Protein 7TXE (pdb70)

Sequence (262 aa):
FVLPPGDKVKGEKLFKKHCKQCHSIAPDNSQTNSGFTSWGPTLFNVYNRTAGMSKGNSPFQTSPDLYTSGIIIWNDVNLLKYMKNPQQFVESHIGMNNFKGLSNLQERVDIVHYLKTLTYDDPYGKQIVEKYTFVLPPGDKVKGEKLFKKHCKQCHSIAPDNSQTNSGFTSWGPTLFNVYNRTAGMSKGNSPFQTSPDLYTSGIIWNDVNLLKYMKNPQQFVESHIGMNNFKGLSNLQERVDIVHYLKTLTYDDPYGKQIVEKYT

Foldseek 3Di:
DDDDDDDVVVVV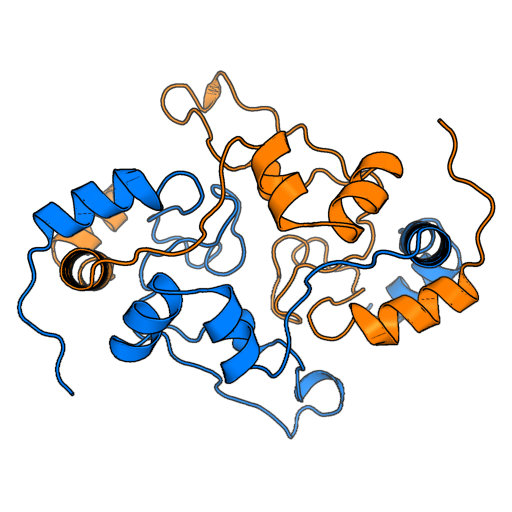VVCVVPPVQAEAQDPPVCQQCCHDPGRHGHCHVLEQDADPCQCPVNPVVVPPVPDDSHDTNHPVLVVVCVVPVQVSSCVRRPHDDPDDPDDVVVVVVVVVVVQCDCPHPVVVVVVVVVD/DDDDDDDVVVVVVVCVVPPVQAEAQDPPVCQCPVNPVGNHGHCHVLEQDQDPLLPPPAPVVCNVNDHDRDDTNHPVLVVVCVVPVQVSSCVPRPHDDPDDDDDVVVVVVVVVVVCCDCPRPVVVVVVVPPD

Secondary structure (DSSP, 8-state):
--PPP--HHHHHHHHHHHTTTT------STTSSS-SSSSSPP-TT-TTPBPGGGGTT-GGGT-TTS-----B--HHHHHHHHH-HHHHHHHHHS--------HHHHHHHHHHHTT-SSSSHHHHHHHHHH-/--PPP--HHHHHHHHHHHTTTT------SSGGG-TTTSSSPP-TT-TTPBPGGGGSS--TTSTTTS-----B--HHHHHHHHH-HHHHHHHHHS--------HHHHHHHHHHHHT-SSSSHHHHHHHHHH-

Structure (mmCIF, N/CA/C/O backbone):
data_7TXE
#
_entry.id   7TXE
#
_cell.length_a   54.440
_cell.length_b   71.994
_cell.length_c   78.409
_cell.angle_alpha   90.000
_cell.angle_beta   90.000
_cell.angle_gamma   90.000
#
_symmetry.space_group_name_H-M   'P 21 21 21'
#
loop_
_entity.id
_entity.type
_entity.pdbx_description
1 polymer 'Cytochrome c2'
2 non-polymer 'HEME C'
3 water water
#
loop_
_atom_site.group_PDB
_atom_site.id
_atom_site.type_symbol
_atom_site.label_atom_id
_atom_site.label_alt_id
_atom_site.label_comp_id
_atom_site.label_asym_id
_atom_site.label_entity_id
_atom_site.label_seq_id
_atom_site.pdbx_PDB_ins_code
_atom_site.Cartn_x
_atom_site.Cartn_y
_atom_site.Cartn_z
_atom_site.occupancy
_atom_site.B_iso_or_equiv
_atom_site.auth_seq_id
_atom_site.auth_comp_id
_atom_site.auth_asym_id
_atom_site.auth_atom_id
_atom_site.pdbx_PDB_model_num
ATOM 1 N N . PHE A 1 20 ? -17.782 -32.173 23.328 1.00 79.24 20 PHE A N 1
ATOM 2 C CA . PHE A 1 20 ? -18.911 -31.265 23.506 1.00 69.86 20 PHE A CA 1
ATOM 3 C C . PHE A 1 20 ? -19.770 -31.185 22.246 1.00 58.70 20 PHE A C 1
ATOM 4 O O . PHE A 1 20 ? -19.256 -31.151 21.129 1.00 64.29 20 PHE A O 1
ATOM 21 N N . VAL A 1 21 ? -21.081 -31.152 22.440 1.00 54.36 21 VAL A N 1
ATOM 22 C CA . VAL A 1 21 ? -22.043 -30.994 21.357 1.00 56.89 21 VAL A CA 1
ATOM 23 C C . VAL A 1 21 ? -22.895 -29.769 21.660 1.00 45.24 21 VAL A C 1
ATOM 24 O O . VAL A 1 21 ? -23.162 -29.454 22.825 1.00 43.28 21 VAL A O 1
ATOM 37 N N . LEU A 1 22 ? -23.309 -29.069 20.610 1.00 40.40 22 LEU A N 1
ATOM 38 C CA . LEU A 1 22 ? -24.172 -27.904 20.791 1.00 41.73 22 LEU A CA 1
ATOM 39 C C . LEU A 1 22 ? -25.469 -28.351 21.456 1.00 39.50 22 LEU A C 1
ATOM 40 O O . LEU A 1 22 ? -26.179 -29.199 20.893 1.00 38.17 22 LEU A O 1
ATOM 56 N N . PRO A 1 23 ? -25.810 -27.839 22.635 1.00 38.48 23 PRO A N 1
ATOM 57 C CA . PRO A 1 23 ? -26.998 -28.340 23.342 1.00 39.86 23 PRO A CA 1
ATOM 58 C C . PRO A 1 23 ? -28.277 -27.883 22.667 1.00 35.64 23 PRO A C 1
ATOM 59 O O . PRO A 1 23 ? -28.257 -27.040 21.754 1.00 30.88 23 PRO A O 1
ATOM 70 N N . PRO A 1 24 ? -29.422 -28.412 23.087 1.00 38.65 24 PRO A N 1
ATOM 71 C CA . PRO A 1 24 ? -30.693 -28.005 22.470 1.00 37.90 24 PRO A CA 1
ATOM 72 C C . PRO A 1 24 ? -30.946 -26.517 22.658 1.00 31.93 24 PRO A C 1
ATOM 73 O O . PRO A 1 24 ? -30.706 -25.954 23.730 1.00 31.86 24 PRO A O 1
ATOM 84 N N . GLY A 1 25 ? -31.428 -25.884 21.594 1.00 31.25 25 GLY A N 1
ATOM 85 C CA . GLY A 1 25 ? -31.718 -24.467 21.620 1.00 38.44 25 GLY A CA 1
ATOM 86 C C . GLY A 1 25 ? -32.859 -24.139 20.688 1.00 30.91 25 GLY A C 1
ATOM 87 O O . GLY A 1 25 ? -33.364 -24.997 19.968 1.00 31.31 25 GLY A O 1
ATOM 91 N N . ASP A 1 26 ? -33.246 -22.872 20.690 1.00 30.66 26 ASP A N 1
ATOM 92 C CA . ASP A 1 26 ? -34.443 -22.392 20.005 1.00 30.95 26 ASP A CA 1
ATOM 93 C C . ASP A 1 26 ? -34.044 -21.248 19.082 1.00 30.32 26 ASP A C 1
ATOM 94 O O . ASP A 1 26 ? -33.762 -20.140 19.546 1.00 30.00 26 ASP A O 1
ATOM 103 N N . LYS A 1 27 ? -34.044 -21.515 17.775 1.00 30.82 27 LYS A N 1
ATOM 104 C CA . LYS A 1 27 ? -33.580 -20.533 16.804 1.00 31.36 27 LYS A CA 1
ATOM 105 C C . LYS A 1 27 ? -34.494 -19.312 16.701 1.00 36.27 27 LYS A C 1
ATOM 106 O O . LYS A 1 27 ? -34.029 -18.245 16.283 1.00 30.29 27 LYS A O 1
ATOM 125 N N . VAL A 1 28 ? -35.771 -19.438 17.068 1.00 33.38 28 VAL A N 1
ATOM 126 C CA . VAL A 1 28 ? -36.650 -18.276 17.100 1.00 32.96 28 VAL A CA 1
ATOM 127 C C . VAL A 1 28 ? -36.263 -17.357 18.249 1.00 30.81 28 VAL A C 1
ATOM 128 O O . VAL A 1 28 ? -36.144 -16.143 18.075 1.00 30.65 28 VAL A O 1
ATOM 141 N N . LYS A 1 29 ? -36.096 -17.926 19.448 1.00 32.31 29 LYS A N 1
ATOM 142 C CA . LYS A 1 29 ? -35.504 -17.188 20.555 1.00 30.69 29 LYS A CA 1
ATOM 143 C C . LYS A 1 29 ? -34.167 -16.595 20.139 1.00 37.49 29 LYS A C 1
ATOM 144 O O . LYS A 1 29 ? -33.815 -15.480 20.545 1.00 34.96 29 LYS A O 1
ATOM 163 N N . GLY A 1 30 ? -33.412 -17.330 19.320 1.00 36.94 30 GLY A N 1
ATOM 164 C CA . GLY A 1 30 ? -32.118 -16.839 18.884 1.00 33.97 30 GLY A CA 1
ATOM 165 C C . GLY A 1 30 ? -32.225 -15.612 18.007 1.00 28.47 30 GLY A C 1
ATOM 166 O O . GLY A 1 30 ? -31.464 -14.665 18.172 1.00 28.06 30 GLY A O 1
ATOM 170 N N . GLU A 1 31 ? -33.162 -15.618 17.060 1.00 35.21 31 GLU A N 1
ATOM 171 C CA . GLU A 1 31 ? -33.396 -14.432 16.247 1.00 38.03 31 GLU A CA 1
ATOM 172 C C . GLU A 1 31 ? -33.789 -13.248 17.121 1.00 36.96 31 GLU A C 1
ATOM 173 O O . GLU A 1 31 ? -33.298 -12.124 16.931 1.00 29.45 31 GLU A O 1
ATOM 185 N N . LYS A 1 32 ? -34.680 -13.481 18.086 1.00 34.77 32 LYS A N 1
ATOM 186 C CA . LYS A 1 32 ? -35.095 -12.387 18.966 1.00 40.95 32 LYS A CA 1
ATOM 187 C C . LYS A 1 32 ? -33.901 -11.827 19.737 1.00 34.00 32 LYS A C 1
ATOM 188 O O . LYS A 1 32 ? -33.669 -10.607 19.763 1.00 31.81 32 LYS A O 1
ATOM 207 N N . LEU A 1 33 ? -33.122 -12.713 20.364 1.00 31.61 33 LEU A N 1
ATOM 208 C CA . LEU A 1 33 ? -31.953 -12.274 21.114 1.00 36.40 33 LEU A CA 1
ATOM 209 C C . LEU A 1 33 ? -30.939 -11.577 20.221 1.00 31.79 33 LEU A C 1
ATOM 210 O O . LEU A 1 33 ? -30.288 -10.627 20.663 1.00 31.00 33 LEU A O 1
ATOM 226 N N . PHE A 1 34 ? -30.809 -12.013 18.972 1.00 27.84 34 PHE A N 1
ATOM 227 C CA . PHE A 1 34 ? -29.878 -11.377 18.055 1.00 27.34 34 PHE A CA 1
ATOM 228 C C . PHE A 1 34 ? -30.324 -9.956 17.739 1.00 38.88 34 PHE A C 1
ATOM 229 O O . PHE A 1 34 ? -29.510 -9.027 17.749 1.00 36.24 34 PHE A O 1
ATOM 246 N N . LYS A 1 35 ? -31.617 -9.774 17.436 1.00 30.88 35 LYS A N 1
ATOM 247 C CA . LYS A 1 35 ? -32.132 -8.436 17.185 1.00 38.20 35 LYS A CA 1
ATOM 248 C C . LYS A 1 35 ? -31.980 -7.547 18.412 1.00 34.74 35 LYS A C 1
ATOM 249 O O . LYS A 1 35 ? -31.766 -6.340 18.280 1.00 38.60 35 LYS A O 1
ATOM 268 N N . LYS A 1 36 ? -32.055 -8.126 19.608 1.00 35.80 36 LYS A N 1
ATOM 269 C CA . LYS A 1 36 ? -31.934 -7.316 20.813 1.00 34.97 36 LYS A CA 1
ATOM 270 C C . LYS A 1 36 ? -30.485 -6.934 21.121 1.00 37.34 36 LYS A C 1
ATOM 271 O O . LYS A 1 36 ? -30.214 -5.788 21.501 1.00 32.77 36 LYS A O 1
ATOM 290 N N . HIS A 1 37 ? -29.541 -7.863 20.946 1.00 37.22 37 HIS A N 1
ATOM 291 C CA . HIS A 1 37 ? -28.193 -7.702 21.473 1.00 31.01 37 HIS A CA 1
ATOM 292 C C . HIS A 1 37 ? -27.109 -7.493 20.425 1.00 29.76 37 HIS A C 1
ATOM 293 O O . HIS A 1 37 ? -26.022 -7.041 20.784 1.00 29.61 37 HIS A O 1
ATOM 308 N N . CYS A 1 38 ? -27.356 -7.823 19.160 1.00 29.62 38 CYS A N 1
ATOM 309 C CA . CYS A 1 38 ? -26.270 -7.867 18.196 1.00 26.16 38 CYS A CA 1
ATOM 310 C C . CYS A 1 38 ? -26.550 -7.054 16.948 1.00 30.38 38 CYS A C 1
ATOM 311 O O . CYS A 1 38 ? -25.614 -6.562 16.304 1.00 29.49 38 CYS A O 1
ATOM 319 N N . LYS A 1 39 ? -27.826 -6.915 16.586 1.00 27.29 39 LYS A N 1
ATOM 320 C CA . LYS A 1 39 ? -28.165 -6.298 15.310 1.00 34.07 39 LYS A CA 1
ATOM 321 C C . LYS A 1 39 ? -27.747 -4.835 15.237 1.00 31.13 39 LYS A C 1
ATOM 322 O O . LYS A 1 39 ? -27.593 -4.306 14.132 1.00 29.73 39 LYS A O 1
ATOM 341 N N . GLN A 1 40 ? -27.566 -4.170 16.379 1.00 27.46 40 GLN A N 1
ATOM 342 C CA . GLN A 1 40 ? -27.180 -2.763 16.349 1.00 32.94 40 GLN A CA 1
ATOM 343 C C . GLN A 1 40 ? -25.848 -2.553 15.636 1.00 27.83 40 GLN A C 1
ATOM 344 O O . GLN A 1 40 ? -25.632 -1.500 15.037 1.00 38.12 40 GLN A O 1
ATOM 358 N N . CYS A 1 41 ? -24.947 -3.539 15.686 1.00 31.13 41 CYS A N 1
ATOM 359 C CA . CYS A 1 41 ? -23.626 -3.401 15.096 1.00 28.12 41 CYS A CA 1
ATOM 360 C C . CYS A 1 41 ? -23.324 -4.410 13.994 1.00 32.71 41 CYS A C 1
ATOM 361 O O . CYS A 1 41 ? -22.261 -4.308 13.357 1.00 31.62 41 CYS A O 1
ATOM 369 N N . HIS A 1 42 ? -24.201 -5.381 13.758 1.00 29.24 42 HIS A N 1
ATOM 370 C CA . HIS A 1 42 ? -23.911 -6.468 12.831 1.00 32.92 42 HIS A CA 1
ATOM 371 C C . HIS A 1 42 ? -25.032 -6.597 11.813 1.00 33.15 42 HIS A C 1
ATOM 372 O O . HIS A 1 42 ? -26.207 -6.602 12.178 1.00 30.73 42 HIS A O 1
ATOM 386 N N . SER A 1 43 ? -24.664 -6.715 10.546 1.00 33.68 43 SER A N 1
ATOM 387 C CA . SER A 1 43 ? -25.600 -7.064 9.493 1.00 33.82 43 SER A CA 1
ATOM 388 C C . SER A 1 43 ? -25.721 -8.582 9.382 1.00 36.43 43 SER A C 1
ATOM 389 O O . SER A 1 43 ? -24.890 -9.334 9.897 1.00 37.89 43 SER A O 1
ATOM 397 N N . ILE A 1 44 ? -26.780 -9.025 8.708 1.00 36.86 44 ILE A N 1
ATOM 398 C CA . ILE A 1 44 ? -26.956 -10.423 8.340 1.00 41.26 44 ILE A CA 1
ATOM 399 C C . ILE A 1 44 ? -26.957 -10.612 6.830 1.00 43.41 44 ILE A C 1
ATOM 400 O O . ILE A 1 44 ? -27.334 -11.678 6.341 1.00 42.06 44 ILE A O 1
ATOM 416 N N . ALA A 1 45 ? -26.557 -9.595 6.081 1.00 45.62 45 ALA A N 1
ATOM 417 C CA . ALA A 1 45 ? -26.617 -9.667 4.628 1.00 56.53 45 ALA A CA 1
ATOM 418 C C . ALA A 1 45 ? -25.542 -10.611 4.109 1.00 51.30 45 ALA A C 1
ATOM 419 O O . ALA A 1 45 ? -24.440 -10.655 4.662 1.00 51.90 45 ALA A O 1
ATOM 426 N N . PRO A 1 46 ? -25.822 -11.372 3.033 1.00 55.81 46 PRO A N 1
ATOM 427 C CA . PRO A 1 46 ? -24.856 -12.339 2.498 1.00 61.36 46 PRO A CA 1
ATOM 428 C C . PRO A 1 46 ? -23.852 -11.703 1.537 1.00 71.88 46 PRO A C 1
ATOM 429 O O . PRO A 1 46 ? -23.603 -12.214 0.443 1.00 79.37 46 PRO A O 1
ATOM 440 N N . ASP A 1 47 ? -23.271 -10.577 1.951 1.00 70.57 47 ASP A N 1
ATOM 441 C CA . ASP A 1 47 ? -22.374 -9.840 1.067 1.00 90.79 47 ASP A CA 1
ATOM 442 C C . ASP A 1 47 ? -21.070 -10.595 0.842 1.00 91.62 47 ASP A C 1
ATOM 443 O O . ASP A 1 47 ? -20.618 -10.747 -0.300 1.00 96.47 47 ASP A O 1
ATOM 448 N N . ASN A 1 48 ? -20.446 -11.068 1.924 1.00 86.30 48 ASN A N 1
ATOM 449 C CA . ASN A 1 48 ? -19.106 -11.644 1.869 1.00 98.24 48 ASN A CA 1
ATOM 450 C C . ASN A 1 48 ? -18.075 -10.536 1.679 1.00 100.27 48 ASN A C 1
ATOM 451 O O . ASN A 1 48 ? -16.942 -10.641 2.165 1.00 89.31 48 ASN A O 1
ATOM 456 N N . SER A 1 49 ? -18.464 -9.472 0.966 1.00 102.02 49 SER A N 1
ATOM 457 C CA . SER A 1 49 ? -17.671 -8.251 0.913 1.00 101.22 49 SER A CA 1
ATOM 458 C C . SER A 1 49 ? -17.757 -7.454 2.209 1.00 97.86 49 SER A C 1
ATOM 459 O O . SER A 1 49 ? -17.067 -6.438 2.341 1.00 92.77 49 SER A O 1
ATOM 462 N N . GLN A 1 50 ? -18.590 -7.886 3.156 1.00 96.23 50 GLN A N 1
ATOM 463 C CA . GLN A 1 50 ? -18.705 -7.265 4.467 1.00 88.46 50 GLN A CA 1
ATOM 464 C C . GLN A 1 50 ? -18.181 -8.160 5.582 1.00 85.07 50 GLN A C 1
ATOM 465 O O . GLN A 1 50 ? -18.316 -7.807 6.757 1.00 70.04 50 GLN A O 1
ATOM 471 N N . THR A 1 51 ? -17.596 -9.314 5.240 1.00 112.49 51 THR A N 1
ATOM 472 C CA . THR A 1 51 ? -17.114 -10.247 6.254 1.00 105.14 51 THR A CA 1
ATOM 473 C C . THR A 1 51 ? -16.033 -9.635 7.136 1.00 108.81 51 THR A C 1
ATOM 474 O O . THR A 1 51 ? -15.752 -10.166 8.215 1.00 106.07 51 THR A O 1
ATOM 478 N N . ASN A 1 52 ? -15.423 -8.535 6.703 1.00 106.72 52 ASN A N 1
ATOM 479 C CA . ASN A 1 52 ? -14.430 -7.811 7.495 1.00 108.96 52 ASN A CA 1
ATOM 480 C C . ASN A 1 52 ? -14.884 -6.354 7.578 1.00 112.75 52 ASN A C 1
ATOM 481 O O . ASN A 1 52 ? -14.726 -5.593 6.619 1.00 112.63 52 ASN A O 1
ATOM 486 N N . SER A 1 53 ? -15.461 -5.976 8.721 1.00 95.82 53 SER A N 1
ATOM 487 C CA . SER A 1 53 ? -15.975 -4.627 8.932 1.00 92.64 53 SER A CA 1
ATOM 488 C C . SER A 1 53 ? -17.234 -4.380 8.110 1.00 90.56 53 SER A C 1
ATOM 489 O O . SER A 1 53 ? -18.303 -4.113 8.669 1.00 85.03 53 SER A O 1
ATOM 492 N N . GLY A 1 54 ? -17.119 -4.462 6.786 1.00 93.30 54 GLY A N 1
ATOM 493 C CA . GLY A 1 54 ? -18.248 -4.215 5.915 1.00 97.22 54 GLY A CA 1
ATOM 494 C C . GLY A 1 54 ? -18.507 -2.736 5.711 1.00 99.69 54 GLY A C 1
ATOM 495 O O . GLY A 1 54 ? -17.805 -1.862 6.225 1.00 105.84 54 GLY A O 1
ATOM 496 N N . PHE A 1 55 ? -19.552 -2.453 4.931 1.00 95.93 55 PHE A N 1
ATOM 497 C CA . PHE A 1 55 ? -19.940 -1.083 4.633 1.00 96.88 55 PHE A CA 1
ATOM 498 C C . PHE A 1 55 ? -21.321 -0.702 5.145 1.00 95.39 55 PHE A C 1
ATOM 499 O O . PHE A 1 55 ? -21.601 0.497 5.267 1.00 100.05 55 PHE A O 1
ATOM 507 N N . THR A 1 56 ? -22.189 -1.670 5.443 1.00 81.75 56 THR A N 1
ATOM 508 C CA . THR A 1 56 ? -23.506 -1.359 5.984 1.00 71.20 56 THR A CA 1
ATOM 509 C C . THR A 1 56 ? -23.499 -1.290 7.508 1.00 55.32 56 THR A C 1
ATOM 510 O O . THR A 1 56 ? -24.113 -0.393 8.092 1.00 59.49 56 THR A O 1
ATOM 521 N N . SER A 1 57 ? -22.814 -2.218 8.164 1.00 51.72 57 SER A N 1
ATOM 522 C CA . SER A 1 57 ? -22.751 -2.276 9.614 1.00 46.33 57 SER A CA 1
ATOM 523 C C . SER A 1 57 ? -21.334 -1.975 10.091 1.00 33.98 57 SER A C 1
ATOM 524 O O . SER A 1 57 ? -20.358 -2.129 9.355 1.00 33.13 57 SER A O 1
ATOM 532 N N . TRP A 1 58 ? -21.236 -1.546 11.347 1.00 31.74 58 TRP A N 1
ATOM 533 C CA . TRP A 1 58 ? -19.945 -1.315 11.982 1.00 38.97 58 TRP A CA 1
ATOM 534 C C . TRP A 1 58 ? -19.151 -2.617 11.969 1.00 36.56 58 TRP A C 1
ATOM 535 O O . TRP A 1 58 ? -18.141 -2.733 11.268 1.00 33.83 58 TRP A O 1
ATOM 556 N N . GLY A 1 59 ? -19.600 -3.598 12.737 1.00 38.71 59 GLY A N 1
ATOM 557 C CA . GLY A 1 59 ? -18.998 -4.909 12.725 1.00 33.28 59 GLY A CA 1
ATOM 558 C C . GLY A 1 59 ? -19.312 -5.646 11.439 1.00 35.18 59 GLY A C 1
ATOM 559 O O . GLY A 1 59 ? -20.180 -5.244 10.656 1.00 33.33 59 GLY A O 1
ATOM 563 N N . PRO A 1 60 ? -18.603 -6.740 11.192 1.00 35.26 60 PRO A N 1
ATOM 564 C CA . PRO A 1 60 ? -18.836 -7.502 9.960 1.00 44.33 60 PRO A CA 1
ATOM 565 C C . PRO A 1 60 ? -20.188 -8.201 9.980 1.00 36.07 60 PRO A C 1
ATOM 566 O O . PRO A 1 60 ? -20.791 -8.432 11.031 1.00 25.43 60 PRO A O 1
ATOM 577 N N . THR A 1 61 ? -20.658 -8.538 8.783 1.00 31.29 61 THR A N 1
ATOM 578 C CA . THR A 1 61 ? -21.873 -9.324 8.659 1.00 35.74 61 THR A CA 1
ATOM 579 C C . THR A 1 61 ? -21.679 -10.664 9.345 1.00 33.66 61 THR A C 1
ATOM 580 O O . THR A 1 61 ? -20.643 -11.313 9.176 1.00 30.81 61 THR A O 1
ATOM 591 N N . LEU A 1 62 ? -22.671 -11.073 10.127 1.00 30.43 62 LEU A N 1
ATOM 592 C CA . LEU A 1 62 ? -22.651 -12.370 10.785 1.00 32.88 62 LEU A CA 1
ATOM 593 C C . LEU A 1 62 ? -23.305 -13.459 9.939 1.00 32.76 62 LEU A C 1
ATOM 594 O O . LEU A 1 62 ? -23.514 -14.576 10.429 1.00 31.48 62 LEU A O 1
ATOM 610 N N . PHE A 1 63 ? -23.630 -13.162 8.684 1.00 37.61 63 PHE A N 1
ATOM 611 C CA . PHE A 1 63 ? -24.112 -14.191 7.774 1.00 41.52 63 PHE A CA 1
ATOM 612 C C . PHE A 1 63 ? -22.951 -15.096 7.382 1.00 41.43 63 PHE A C 1
ATOM 613 O O . PHE A 1 63 ? -21.881 -14.610 7.005 1.00 33.18 63 PHE A O 1
ATOM 630 N N . ASN A 1 64 ? -23.165 -16.409 7.468 1.00 38.53 64 ASN A N 1
ATOM 631 C CA . ASN A 1 64 ? -22.137 -17.396 7.157 1.00 35.40 64 ASN A CA 1
ATOM 632 C C . ASN A 1 64 ? -20.961 -17.303 8.124 1.00 39.16 64 ASN A C 1
ATOM 633 O O . ASN A 1 64 ? -19.833 -17.685 7.793 1.00 40.62 64 ASN A O 1
ATOM 644 N N . VAL A 1 65 ? -21.214 -16.792 9.329 1.00 34.99 65 VAL A N 1
ATOM 645 C CA . VAL A 1 65 ? -20.153 -16.703 10.326 1.00 36.85 65 VAL A CA 1
ATOM 646 C C . VAL A 1 65 ? -19.850 -18.074 10.921 1.00 35.04 65 VAL A C 1
ATOM 647 O O . VAL A 1 65 ? -18.717 -18.333 11.345 1.00 30.09 65 VAL A O 1
ATOM 660 N N . TYR A 1 66 ? -20.838 -18.961 10.953 1.00 32.58 66 TYR A N 1
ATOM 661 C CA . TYR A 1 66 ? -20.654 -20.280 11.542 1.00 33.99 66 TYR A CA 1
ATOM 662 C C . TYR A 1 66 ? -19.563 -21.042 10.803 1.00 34.54 66 TYR A C 1
ATOM 663 O O . TYR A 1 66 ? -19.615 -21.202 9.582 1.00 38.84 66 TYR A O 1
ATOM 681 N N . ASN A 1 67 ? -18.561 -21.496 11.550 1.00 33.44 67 ASN A N 1
ATOM 682 C CA . ASN A 1 67 ? -17.379 -22.175 11.022 1.00 39.41 67 ASN A CA 1
ATOM 683 C C . ASN A 1 67 ? -16.547 -21.280 10.113 1.00 37.02 67 ASN A C 1
ATOM 684 O O . ASN A 1 67 ? -15.673 -21.772 9.391 1.00 34.30 67 ASN A O 1
ATOM 695 N N . ARG A 1 68 ? -16.793 -19.978 10.129 1.00 32.70 68 ARG A N 1
ATOM 696 C CA . ARG A 1 68 ? -15.972 -19.036 9.387 1.00 33.63 68 ARG A CA 1
ATOM 697 C C . ARG A 1 68 ? -14.659 -18.792 10.125 1.00 30.98 68 ARG A C 1
ATOM 698 O O . ARG A 1 68 ? -14.605 -18.789 11.360 1.00 27.57 68 ARG A O 1
ATOM 719 N N . THR A 1 69 ? -13.589 -18.591 9.354 1.00 29.56 69 THR A N 1
ATOM 720 C CA . THR A 1 69 ? -12.314 -18.202 9.944 1.00 27.43 69 THR A CA 1
ATOM 721 C C . THR A 1 69 ? -12.447 -16.808 10.542 1.00 28.99 69 THR A C 1
ATOM 722 O O . THR A 1 69 ? -12.938 -15.890 9.884 1.00 26.73 69 THR A O 1
ATOM 733 N N . ALA A 1 70 ? -12.042 -16.658 11.797 1.00 26.23 70 ALA A N 1
ATOM 734 C CA . ALA A 1 70 ? -12.289 -15.428 12.528 1.00 25.58 70 ALA A CA 1
ATOM 735 C C . ALA A 1 70 ? -11.311 -14.334 12.108 1.00 30.33 70 ALA A C 1
ATOM 736 O O . ALA A 1 70 ? -10.134 -14.590 11.805 1.00 29.76 70 ALA A O 1
ATOM 743 N N . GLY A 1 71 ? -11.809 -13.095 12.117 1.00 33.58 71 GLY A N 1
ATOM 744 C CA . GLY A 1 71 ? -10.975 -11.968 11.717 1.00 28.77 71 GLY A CA 1
ATOM 745 C C . GLY A 1 71 ? -9.762 -11.784 12.604 1.00 25.10 71 GLY A C 1
ATOM 746 O O . GLY A 1 71 ? -8.690 -11.417 12.127 1.00 27.39 71 GLY A O 1
ATOM 750 N N . MET A 1 72 ? -9.904 -12.061 13.901 1.00 24.82 72 MET A N 1
ATOM 751 C CA . MET A 1 72 ? -8.781 -11.875 14.810 1.00 28.75 72 MET A CA 1
ATOM 752 C C . MET A 1 72 ? -7.628 -12.840 14.538 1.00 32.38 72 MET A C 1
ATOM 753 O O . MET A 1 72 ? -6.556 -12.664 15.121 1.00 30.87 72 MET A O 1
ATOM 767 N N . SER A 1 73 ? -7.820 -13.851 13.685 1.00 30.33 73 SER A N 1
ATOM 768 C CA . SER A 1 73 ? -6.706 -14.713 13.311 1.00 26.80 73 SER A CA 1
ATOM 769 C C . SER A 1 73 ? -5.553 -13.903 12.733 1.00 34.83 73 SER A C 1
ATOM 770 O O . SER A 1 73 ? -4.397 -14.325 12.807 1.00 31.52 73 SER A O 1
ATOM 778 N N . LYS A 1 74 ? -5.847 -12.739 12.154 1.00 34.37 74 LYS A N 1
ATOM 779 C CA . LYS A 1 74 ? -4.817 -11.905 11.551 1.00 38.16 74 LYS A CA 1
ATOM 780 C C . LYS A 1 74 ? -4.048 -11.077 12.572 1.00 39.85 74 LYS A C 1
ATOM 781 O O . LYS A 1 74 ? -2.996 -10.527 12.231 1.00 44.04 74 LYS A O 1
ATOM 800 N N . GLY A 1 75 ? -4.535 -10.977 13.806 1.00 35.18 75 GLY A N 1
ATOM 801 C CA . GLY A 1 75 ? -3.781 -10.320 14.856 1.00 41.43 75 GLY A CA 1
ATOM 802 C C . GLY A 1 75 ? -2.469 -11.031 15.101 1.00 51.39 75 GLY A C 1
ATOM 803 O O . GLY A 1 75 ? -2.440 -12.263 15.181 1.00 50.84 75 GLY A O 1
ATOM 807 N N . ASN A 1 76 ? -1.373 -10.280 15.215 1.00 50.20 76 ASN A N 1
ATOM 808 C CA . ASN A 1 76 ? -0.036 -10.876 15.293 1.00 63.49 76 ASN A CA 1
ATOM 809 C C . ASN A 1 76 ? 0.213 -11.766 14.075 1.00 76.86 76 ASN A C 1
ATOM 810 O O . ASN A 1 76 ? 0.551 -12.947 14.191 1.00 76.40 76 ASN A O 1
ATOM 821 N N . SER A 1 77 ? 0.026 -11.188 12.897 1.00 103.01 77 SER A N 1
ATOM 822 C CA . SER A 1 77 ? 0.081 -11.945 11.656 1.00 109.97 77 SER A CA 1
ATOM 823 C C . SER A 1 77 ? 1.474 -12.517 11.429 1.00 116.26 77 SER A C 1
ATOM 824 O O . SER A 1 77 ? 2.445 -11.748 11.361 1.00 116.36 77 SER A O 1
ATOM 832 N N . PRO A 1 78 ? 1.624 -13.840 11.309 1.00 107.91 78 PRO A N 1
ATOM 833 C CA . PRO A 1 78 ? 2.927 -14.384 10.899 1.00 97.61 78 PRO A CA 1
ATOM 834 C C . PRO A 1 78 ? 3.272 -14.062 9.458 1.00 101.59 78 PRO A C 1
ATOM 835 O O . PRO A 1 78 ? 4.455 -14.096 9.099 1.00 104.49 78 PRO A O 1
ATOM 839 N N . PHE A 1 79 ? 2.276 -13.750 8.623 1.00 105.12 79 PHE A N 1
ATOM 840 C CA . PHE A 1 79 ? 2.540 -13.337 7.251 1.00 107.27 79 PHE A CA 1
ATOM 841 C C . PHE A 1 79 ? 3.317 -12.030 7.181 1.00 113.11 79 PHE A C 1
ATOM 842 O O . PHE A 1 79 ? 4.003 -11.783 6.183 1.00 116.20 79 PHE A O 1
ATOM 850 N N . GLN A 1 80 ? 3.223 -11.188 8.215 1.00 114.68 80 GLN A N 1
ATOM 851 C CA . GLN A 1 80 ? 3.907 -9.898 8.187 1.00 118.92 80 GLN A CA 1
ATOM 852 C C . GLN A 1 80 ? 5.418 -10.061 8.070 1.00 118.82 80 GLN A C 1
ATOM 853 O O . GLN A 1 80 ? 6.086 -9.223 7.452 1.00 113.96 80 GLN A O 1
ATOM 859 N N . THR A 1 81 ? 5.974 -11.122 8.652 1.00 120.82 81 THR A N 1
ATOM 860 C CA . THR A 1 81 ? 7.409 -11.366 8.608 1.00 117.76 81 THR A CA 1
ATOM 861 C C . THR A 1 81 ? 7.809 -12.418 7.580 1.00 117.99 81 THR A C 1
ATOM 862 O O . THR A 1 81 ? 9.001 -12.538 7.274 1.00 115.85 81 THR A O 1
ATOM 866 N N . SER A 1 82 ? 6.853 -13.177 7.039 1.00 114.30 82 SER A N 1
ATOM 867 C CA . SER A 1 82 ? 7.176 -14.203 6.056 1.00 108.81 82 SER A CA 1
ATOM 868 C C . SER A 1 82 ? 5.909 -14.808 5.465 1.00 105.23 82 SER A C 1
ATOM 869 O O . SER A 1 82 ? 4.924 -15.020 6.185 1.00 99.83 82 SER A O 1
ATOM 872 N N . PRO A 1 83 ? 5.892 -15.095 4.160 1.00 106.30 83 PRO A N 1
ATOM 873 C CA . PRO A 1 83 ? 4.744 -15.798 3.573 1.00 105.22 83 PRO A CA 1
ATOM 874 C C . PRO A 1 83 ? 4.760 -17.298 3.816 1.00 103.26 83 PRO A C 1
ATOM 875 O O . PRO A 1 83 ? 3.735 -17.955 3.588 1.00 97.88 83 PRO A O 1
ATOM 879 N N . ASP A 1 84 ? 5.886 -17.857 4.264 1.00 106.51 84 ASP A N 1
ATOM 880 C CA . ASP A 1 84 ? 5.968 -19.274 4.593 1.00 101.40 84 ASP A CA 1
ATOM 881 C C . ASP A 1 84 ? 5.302 -19.611 5.921 1.00 92.01 84 ASP A C 1
ATOM 882 O O . ASP A 1 84 ? 5.128 -20.796 6.226 1.00 93.63 84 ASP A O 1
ATOM 887 N N . LEU A 1 85 ? 4.931 -18.611 6.711 1.00 89.62 85 LEU A N 1
ATOM 888 C CA . LEU A 1 85 ? 4.261 -18.826 7.993 1.00 77.88 85 LEU A CA 1
ATOM 889 C C . LEU A 1 85 ? 2.757 -18.602 7.874 1.00 75.93 85 LEU A C 1
ATOM 890 O O . LEU A 1 85 ? 2.142 -17.928 8.699 1.00 77.98 85 LEU A O 1
ATOM 895 N N . TYR A 1 86 ? 2.145 -19.164 6.833 1.00 74.40 86 TYR A N 1
ATOM 896 C CA . TYR A 1 86 ? 0.698 -19.082 6.687 1.00 78.52 86 TYR A CA 1
ATOM 897 C C . TYR A 1 86 ? 0.014 -19.712 7.898 1.00 69.06 86 TYR A C 1
ATOM 898 O O . TYR A 1 86 ? 0.545 -20.623 8.542 1.00 63.58 86 TYR A O 1
ATOM 916 N N . THR A 1 87 ? -1.186 -19.227 8.199 1.00 70.12 87 THR A N 1
ATOM 917 C CA . THR A 1 87 ? -1.934 -19.672 9.369 1.00 64.05 87 THR A CA 1
ATOM 918 C C . THR A 1 87 ? -3.414 -19.690 9.026 1.00 60.81 87 THR A C 1
ATOM 919 O O . THR A 1 87 ? -3.990 -18.651 8.692 1.00 56.42 87 THR A O 1
ATOM 930 N N . SER A 1 88 ? -4.024 -20.875 9.110 1.00 57.00 88 SER A N 1
ATOM 931 C CA . SER A 1 88 ? -5.441 -21.004 8.784 1.00 57.11 88 SER A CA 1
ATOM 932 C C . SER A 1 88 ? -6.315 -20.257 9.781 1.00 48.85 88 SER A C 1
ATOM 933 O O . SER A 1 88 ? -7.402 -19.793 9.417 1.00 51.45 88 SER A O 1
ATOM 941 N N . GLY A 1 89 ? -5.877 -20.154 11.032 1.00 44.87 89 GLY A N 1
ATOM 942 C CA . GLY A 1 89 ? -6.503 -19.276 11.996 1.00 38.55 89 GLY A CA 1
ATOM 943 C C . GLY A 1 89 ? -7.486 -19.962 12.922 1.00 39.74 89 GLY A C 1
ATOM 944 O O . GLY A 1 89 ? -7.505 -21.182 13.083 1.00 40.70 89 GLY A O 1
ATOM 948 N N . ILE A 1 90 ? -8.310 -19.133 13.554 1.00 34.45 90 ILE A N 1
ATOM 949 C CA . ILE A 1 90 ? -9.330 -19.556 14.505 1.00 32.46 90 ILE A CA 1
ATOM 950 C C . ILE A 1 90 ? -10.650 -19.675 13.759 1.00 32.23 90 ILE A C 1
ATOM 951 O O . ILE A 1 90 ? -10.967 -18.840 12.901 1.00 28.99 90 ILE A O 1
ATOM 967 N N . ILE A 1 91 ? -11.434 -20.698 14.100 1.00 33.36 91 ILE A N 1
ATOM 968 C CA A ILE A 1 91 ? -12.704 -20.982 13.443 0.52 31.23 91 ILE A CA 1
ATOM 969 C CA B ILE A 1 91 ? -12.703 -20.983 13.443 0.48 31.28 91 ILE A CA 1
ATOM 970 C C . ILE A 1 91 ? -13.837 -20.612 14.392 1.00 33.16 91 ILE A C 1
ATOM 971 O O . ILE A 1 91 ? -13.744 -20.827 15.606 1.00 31.60 91 ILE A O 1
ATOM 1000 N N . TRP A 1 92 ? -14.913 -20.058 13.837 1.00 38.98 92 TRP A N 1
ATOM 1001 C CA . TRP A 1 92 ? -16.086 -19.687 14.631 1.00 31.26 92 TRP A CA 1
ATOM 1002 C C . TRP A 1 92 ? -17.037 -20.887 14.727 1.00 37.00 92 TRP A C 1
ATOM 1003 O O . TRP A 1 92 ? -18.153 -20.907 14.186 1.00 31.79 92 TRP A O 1
ATOM 1024 N N . ASN A 1 93 ? -16.577 -21.907 15.445 1.00 34.12 93 ASN A N 1
ATOM 1025 C CA . ASN A 1 93 ? -17.405 -23.075 15.702 1.00 36.22 93 ASN A CA 1
ATOM 1026 C C . ASN A 1 93 ? -18.301 -22.815 16.916 1.00 35.38 93 ASN A C 1
ATOM 1027 O O . ASN A 1 93 ? -18.315 -21.720 17.491 1.00 31.83 93 ASN A O 1
ATOM 1038 N N . ASP A 1 94 ? -19.057 -23.839 17.323 1.00 30.24 94 ASP A N 1
ATOM 1039 C CA . ASP A 1 94 ? -20.024 -23.655 18.402 1.00 36.92 94 ASP A CA 1
ATOM 1040 C C . ASP A 1 94 ? -19.337 -23.190 19.680 1.00 34.58 94 ASP A C 1
ATOM 1041 O O . ASP A 1 94 ? -19.761 -22.207 20.311 1.00 29.97 94 ASP A O 1
ATOM 1050 N N . VAL A 1 95 ? -18.277 -23.899 20.081 1.00 31.77 95 VAL A N 1
ATOM 1051 C CA . VAL A 1 95 ? -17.620 -23.610 21.352 1.00 33.32 95 VAL A CA 1
ATOM 1052 C C . VAL A 1 95 ? -17.095 -22.177 21.373 1.00 27.35 95 VAL A C 1
ATOM 1053 O O . VAL A 1 95 ? -17.261 -21.448 22.358 1.00 30.54 95 VAL A O 1
ATOM 1066 N N . ASN A 1 96 ? -16.425 -21.763 20.299 1.00 27.00 96 ASN A N 1
ATOM 1067 C CA . ASN A 1 96 ? -15.803 -20.447 20.291 1.00 27.61 96 ASN A CA 1
ATOM 1068 C C . ASN A 1 96 ? -16.856 -19.347 20.268 1.00 33.25 96 ASN A C 1
ATOM 1069 O O . ASN A 1 96 ? -16.691 -18.318 20.924 1.00 31.50 96 ASN A O 1
ATOM 1080 N N . LEU A 1 97 ? -17.961 -19.556 19.545 1.00 29.58 97 LEU A N 1
ATOM 1081 C CA . LEU A 1 97 ? -19.046 -18.581 19.571 1.00 32.75 97 LEU A CA 1
ATOM 1082 C C . LEU A 1 97 ? -19.611 -18.445 20.980 1.00 30.85 97 LEU A C 1
ATOM 1083 O O . LEU A 1 97 ? -19.813 -17.332 21.475 1.00 29.67 97 LEU A O 1
ATOM 1099 N N . LEU A 1 98 ? -19.859 -19.572 21.649 1.00 26.38 98 LEU A N 1
ATOM 1100 C CA . LEU A 1 98 ? -20.389 -19.512 23.008 1.00 30.09 98 LEU A CA 1
ATOM 1101 C C . LEU A 1 98 ? -19.433 -18.769 23.936 1.00 30.98 98 LEU A C 1
ATOM 1102 O O . LEU A 1 98 ? -19.854 -17.904 24.713 1.00 30.31 98 LEU A O 1
ATOM 1118 N N . LYS A 1 99 ? -18.138 -19.107 23.879 1.00 28.16 99 LYS A N 1
ATOM 1119 C CA . LYS A 1 99 ? -17.172 -18.502 24.792 1.00 31.67 99 LYS A CA 1
ATOM 1120 C C . LYS A 1 99 ? -16.985 -17.019 24.504 1.00 32.70 99 LYS A C 1
ATOM 1121 O O . LYS A 1 99 ? -16.902 -16.204 25.432 1.00 29.14 99 LYS A O 1
ATOM 1140 N N . TYR A 1 100 ? -16.908 -16.651 23.224 1.00 28.49 100 TYR A N 1
ATOM 1141 C CA . TYR A 1 100 ? -16.759 -15.250 22.860 1.00 27.34 100 TYR A CA 1
ATOM 1142 C C . TYR A 1 100 ? -17.977 -14.443 23.282 1.00 35.24 100 TYR A C 1
ATOM 1143 O O . TYR A 1 100 ? -17.837 -13.347 23.841 1.00 30.81 100 TYR A O 1
ATOM 1161 N N . MET A 1 101 ? -19.181 -14.975 23.047 1.00 27.89 101 MET A N 1
ATOM 1162 C CA . MET A 1 101 ? -20.383 -14.284 23.491 1.00 30.47 101 MET A CA 1
ATOM 1163 C C . MET A 1 101 ? -20.429 -14.168 25.007 1.00 32.52 101 MET A C 1
ATOM 1164 O O . MET A 1 101 ? -21.033 -13.231 25.539 1.00 35.43 101 MET A O 1
ATOM 1178 N N . LYS A 1 102 ? -19.817 -15.111 25.725 1.00 32.14 102 LYS A N 1
ATOM 1179 C CA . LYS A 1 102 ? -19.752 -14.977 27.180 1.00 35.52 102 LYS A CA 1
ATOM 1180 C C . LYS A 1 102 ? -18.908 -13.764 27.579 1.00 37.10 102 LYS A C 1
ATOM 1181 O O . LYS A 1 102 ? -19.345 -12.933 28.383 1.00 35.54 102 LYS A O 1
ATOM 1200 N N . ASN A 1 103 ? -17.696 -13.655 27.040 1.00 38.49 103 ASN A N 1
ATOM 1201 C CA . ASN A 1 103 ? -16.774 -12.576 27.407 1.00 35.28 103 ASN A CA 1
ATOM 1202 C C . ASN A 1 103 ? -15.834 -12.324 26.245 1.00 34.75 103 ASN A C 1
ATOM 1203 O O . ASN A 1 103 ? -14.782 -12.970 26.118 1.00 26.89 103 ASN A O 1
ATOM 1214 N N . PRO A 1 104 ? -16.170 -11.373 25.373 1.00 33.48 104 PRO A N 1
ATOM 1215 C CA . PRO A 1 104 ? -15.312 -11.134 24.199 1.00 33.96 104 PRO A CA 1
ATOM 1216 C C . PRO A 1 104 ? -13.883 -10.762 24.550 1.00 36.31 104 PRO A C 1
ATOM 1217 O O . PRO A 1 104 ? -12.951 -11.226 23.885 1.00 35.59 104 PRO A O 1
ATOM 1228 N N . GLN A 1 105 ? -13.679 -9.922 25.565 1.00 38.64 105 GLN A N 1
ATOM 1229 C CA . GLN A 1 105 ? -12.331 -9.442 25.871 1.00 37.84 105 GLN A CA 1
ATOM 1230 C C . GLN A 1 105 ? -11.453 -10.587 26.367 1.00 36.49 105 GLN A C 1
ATOM 1231 O O . GLN A 1 105 ? -10.304 -10.739 25.934 1.00 36.28 105 GLN A O 1
ATOM 1245 N N . GLN A 1 106 ? -11.976 -11.407 27.286 1.00 38.32 106 GLN A N 1
ATOM 1246 C CA . GLN A 1 106 ? -11.209 -12.558 27.751 1.00 39.15 106 GLN A CA 1
ATOM 1247 C C . GLN A 1 106 ? -10.928 -13.519 26.606 1.00 36.37 106 GLN A C 1
ATOM 1248 O O . GLN A 1 106 ? -9.847 -14.108 26.537 1.00 41.50 106 GLN A O 1
ATOM 1262 N N . PHE A 1 107 ? -11.888 -13.684 25.692 1.00 29.98 107 PHE A N 1
ATOM 1263 C CA . PHE A 1 107 ? -11.672 -14.552 24.540 1.00 34.66 107 PHE A CA 1
ATOM 1264 C C . PHE A 1 107 ? -10.516 -14.047 23.684 1.00 36.28 107 PHE A C 1
ATOM 1265 O O . PHE A 1 107 ? -9.638 -14.823 23.281 1.00 28.98 107 PHE A O 1
ATOM 1282 N N . VAL A 1 108 ? -10.519 -12.746 23.373 1.00 30.86 108 VAL A N 1
ATOM 1283 C CA . VAL A 1 108 ? -9.438 -12.166 22.584 1.00 33.61 108 VAL A CA 1
ATOM 1284 C C . VAL A 1 108 ? -8.102 -12.373 23.293 1.00 33.57 108 VAL A C 1
ATOM 1285 O O . VAL A 1 108 ? -7.120 -12.829 22.693 1.00 26.72 108 VAL A O 1
ATOM 1298 N N . GLU A 1 109 ? -8.054 -12.048 24.586 1.00 33.08 109 GLU A N 1
ATOM 1299 C CA . GLU A 1 109 ? -6.810 -12.150 25.338 1.00 35.39 109 GLU A CA 1
ATOM 1300 C C . GLU A 1 109 ? -6.308 -13.585 25.372 1.00 41.13 109 GLU A C 1
ATOM 1301 O O . GLU A 1 109 ? -5.106 -13.830 25.239 1.00 38.74 109 GLU A O 1
ATOM 1313 N N . SER A 1 110 ? -7.214 -14.550 25.534 1.00 31.91 110 SER A N 1
ATOM 1314 C CA . SER A 1 110 ? -6.818 -15.937 25.691 1.00 40.64 110 SER A CA 1
ATOM 1315 C C . SER A 1 110 ? -6.471 -16.605 24.372 1.00 38.50 110 SER A C 1
ATOM 1316 O O . SER A 1 110 ? -5.720 -17.584 24.373 1.00 36.76 110 SER A O 1
ATOM 1324 N N . HIS A 1 111 ? -6.996 -16.109 23.253 1.00 34.59 111 HIS A N 1
ATOM 1325 C CA . HIS A 1 111 ? -6.766 -16.770 21.973 1.00 36.50 111 HIS A CA 1
ATOM 1326 C C . HIS A 1 111 ? -5.673 -16.117 21.140 1.00 37.05 111 HIS A C 1
ATOM 1327 O O . HIS A 1 111 ? -4.989 -16.813 20.380 1.00 34.62 111 HIS A O 1
ATOM 1342 N N . ILE A 1 112 ? -5.470 -14.811 21.264 1.00 37.17 112 ILE A N 1
ATOM 1343 C CA . ILE A 1 112 ? -4.431 -14.139 20.496 1.00 34.85 112 ILE A CA 1
ATOM 1344 C C . ILE A 1 112 ? -3.279 -13.655 21.362 1.00 36.58 112 ILE A C 1
ATOM 1345 O O . ILE A 1 112 ? -2.207 -13.356 20.817 1.00 33.96 112 ILE A O 1
ATOM 1361 N N . GLY A 1 113 ? -3.456 -13.567 22.681 1.00 36.65 113 GLY A N 1
ATOM 1362 C CA . GLY A 1 113 ? -2.393 -13.232 23.601 1.00 37.70 113 GLY A CA 1
ATOM 1363 C C . GLY A 1 113 ? -2.587 -11.907 24.316 1.00 45.99 113 GLY A C 1
ATOM 1364 O O . GLY A 1 113 ? -2.083 -11.738 25.433 1.00 52.98 113 GLY A O 1
ATOM 1368 N N . MET A 1 114 ? -3.299 -10.967 23.701 1.00 47.73 114 MET A N 1
ATOM 1369 C CA . MET A 1 114 ? -3.522 -9.668 24.326 1.00 51.15 114 MET A CA 1
ATOM 1370 C C . MET A 1 114 ? -4.589 -8.916 23.549 1.00 51.35 114 MET A C 1
ATOM 1371 O O . MET A 1 114 ? -4.892 -9.240 22.399 1.00 55.17 114 MET A O 1
ATOM 1385 N N . ASN A 1 115 ? -5.169 -7.921 24.209 1.00 52.12 115 ASN A N 1
ATOM 1386 C CA A ASN A 1 115 ? -6.109 -6.994 23.595 0.58 49.98 115 ASN A CA 1
ATOM 1387 C CA B ASN A 1 115 ? -6.108 -6.994 23.594 0.42 51.29 115 ASN A CA 1
ATOM 1388 C C . ASN A 1 115 ? -5.672 -5.575 23.939 1.00 51.13 115 ASN A C 1
ATOM 1389 O O . ASN A 1 115 ? -4.665 -5.360 24.623 1.00 50.37 115 ASN A O 1
ATOM 1408 N N . PHE A 1 116 ? -6.437 -4.598 23.468 1.00 43.23 116 PHE A N 1
ATOM 1409 C CA . PHE A 1 116 ? -6.152 -3.195 23.737 1.00 49.73 116 PHE A CA 1
ATOM 1410 C C . PHE A 1 116 ? -7.163 -2.687 24.758 1.00 49.74 116 PHE A C 1
ATOM 1411 O O . PHE A 1 116 ? -8.352 -2.563 24.453 1.00 50.69 116 PHE A O 1
ATOM 1428 N N . LYS A 1 117 ? -6.688 -2.397 25.966 1.00 49.55 117 LYS A N 1
ATOM 1429 C CA . LYS A 1 117 ? -7.510 -1.812 27.013 1.00 47.89 117 LYS A CA 1
ATOM 1430 C C . LYS A 1 117 ? -7.250 -0.320 27.191 1.00 51.04 117 LYS A C 1
ATOM 1431 O O . LYS A 1 117 ? -7.819 0.290 28.102 1.00 57.21 117 LYS A O 1
ATOM 1450 N N . GLY A 1 118 ? -6.405 0.276 26.355 1.00 44.53 118 GLY A N 1
ATOM 1451 C CA . GLY A 1 118 ? -6.172 1.703 26.394 1.00 45.47 118 GLY A CA 1
ATOM 1452 C C . GLY A 1 118 ? -4.831 2.061 27.018 1.00 41.54 118 GLY A C 1
ATOM 1453 O O . GLY A 1 118 ? -4.233 1.298 27.779 1.00 41.69 118 GLY A O 1
ATOM 1457 N N . LEU A 1 119 ? -4.351 3.251 26.672 1.00 40.71 119 LEU A N 1
ATOM 1458 C CA . LEU A 1 119 ? -3.136 3.821 27.242 1.00 32.32 119 LEU A CA 1
ATOM 1459 C C . LEU A 1 119 ? -3.523 4.962 28.174 1.00 36.86 119 LEU A C 1
ATOM 1460 O O . LEU A 1 119 ? -4.212 5.903 27.758 1.00 39.86 119 LEU A O 1
ATOM 1476 N N . SER A 1 120 ? -3.084 4.880 29.431 1.00 31.36 120 SER A N 1
ATOM 1477 C CA . SER A 1 120 ? -3.454 5.909 30.400 1.00 42.58 120 SER A CA 1
ATOM 1478 C C . SER A 1 120 ? -2.603 7.165 30.245 1.00 42.52 120 SER A C 1
ATOM 1479 O O . SER A 1 120 ? -3.100 8.282 30.438 1.00 52.96 120 SER A O 1
ATOM 1487 N N . ASN A 1 121 ? -1.327 7.009 29.899 1.00 40.20 121 ASN A N 1
ATOM 1488 C CA . ASN A 1 121 ? -0.423 8.152 29.808 1.00 32.84 121 ASN A CA 1
ATOM 1489 C C . ASN A 1 121 ? -0.819 9.050 28.639 1.00 35.99 121 ASN A C 1
ATOM 1490 O O . ASN A 1 121 ? -1.012 8.582 27.516 1.00 32.36 121 ASN A O 1
ATOM 1501 N N . LEU A 1 122 ? -0.926 10.350 28.901 1.00 40.00 122 LEU A N 1
ATOM 1502 C CA . LEU A 1 122 ? -1.425 11.271 27.885 1.00 37.57 122 LEU A CA 1
ATOM 1503 C C . LEU A 1 122 ? -0.355 11.631 26.855 1.00 32.97 122 LEU A C 1
ATOM 1504 O O . LEU A 1 122 ? -0.659 11.788 25.668 1.00 32.26 122 LEU A O 1
ATOM 1520 N N . GLN A 1 123 ? 0.901 11.770 27.277 1.00 33.36 123 GLN A N 1
ATOM 1521 C CA . GLN A 1 123 ? 1.936 12.145 26.319 1.00 33.32 123 GLN A CA 1
ATOM 1522 C C . GLN A 1 123 ? 2.172 11.036 25.307 1.00 34.48 123 GLN A C 1
ATOM 1523 O O . GLN A 1 123 ? 2.438 11.310 24.133 1.00 32.09 123 GLN A O 1
ATOM 1537 N N . GLU A 1 124 ? 2.069 9.774 25.742 1.00 31.90 124 GLU A N 1
ATOM 1538 C CA . GLU A 1 124 ? 2.201 8.661 24.807 1.00 33.16 124 GLU A CA 1
ATOM 1539 C C . GLU A 1 124 ? 1.118 8.716 23.738 1.00 33.20 124 GLU A C 1
ATOM 1540 O O . GLU A 1 124 ? 1.400 8.532 22.545 1.00 30.01 124 GLU A O 1
ATOM 1552 N N . ARG A 1 125 ? -0.126 8.991 24.145 1.00 30.33 125 ARG A N 1
ATOM 1553 C CA . ARG A 1 125 ? -1.209 9.057 23.174 1.00 29.80 125 ARG A CA 1
ATOM 1554 C C . ARG A 1 125 ? -1.034 10.244 22.251 1.00 30.15 125 ARG A C 1
ATOM 1555 O O . ARG A 1 125 ? -1.331 10.153 21.052 1.00 29.77 125 ARG A O 1
ATOM 1576 N N . VAL A 1 126 ? -0.541 11.366 22.791 1.00 30.98 126 VAL A N 1
ATOM 1577 C CA . VAL A 1 126 ? -0.291 12.533 21.958 1.00 31.45 126 VAL A CA 1
ATOM 1578 C C . VAL A 1 126 ? 0.794 12.221 20.941 1.00 31.27 126 VAL A C 1
ATOM 1579 O O . VAL A 1 126 ? 0.679 12.584 19.763 1.00 31.49 126 VAL A O 1
ATOM 1592 N N . ASP A 1 127 ? 1.863 11.536 21.375 1.00 31.26 127 ASP A N 1
ATOM 1593 C CA . ASP A 1 127 ? 2.931 11.171 20.449 1.00 31.20 127 ASP A CA 1
ATOM 1594 C C . ASP A 1 127 ? 2.408 10.244 19.365 1.00 30.46 127 ASP A C 1
ATOM 1595 O O . ASP A 1 127 ? 2.802 10.361 18.193 1.00 30.56 127 ASP A O 1
ATOM 1604 N N . ILE A 1 128 ? 1.521 9.311 19.743 1.00 29.83 128 ILE A N 1
ATOM 1605 C CA . ILE A 1 128 ? 0.922 8.417 18.758 1.00 29.18 128 ILE A CA 1
ATOM 1606 C C . ILE A 1 128 ? 0.111 9.217 17.753 1.00 29.28 128 ILE A C 1
ATOM 1607 O O . ILE A 1 128 ? 0.140 8.936 16.552 1.00 29.73 128 ILE A O 1
ATOM 1623 N N . VAL A 1 129 ? -0.634 10.220 18.225 1.00 31.51 129 VAL A N 1
ATOM 1624 C CA . VAL A 1 129 ? -1.422 11.045 17.308 1.00 31.17 129 VAL A CA 1
ATOM 1625 C C . VAL A 1 129 ? -0.501 11.817 16.371 1.00 30.47 129 VAL A C 1
ATOM 1626 O O . VAL A 1 129 ? -0.789 11.979 15.176 1.00 30.61 129 VAL A O 1
ATOM 1639 N N . HIS A 1 130 ? 0.623 12.301 16.896 1.00 30.95 130 HIS A N 1
ATOM 1640 C CA . HIS A 1 130 ? 1.592 12.988 16.046 1.00 31.61 130 HIS A CA 1
ATOM 1641 C C . HIS A 1 130 ? 2.122 12.060 14.961 1.00 31.37 130 HIS A C 1
ATOM 1642 O O . HIS A 1 130 ? 2.274 12.461 13.804 1.00 35.41 130 HIS A O 1
ATOM 1657 N N . TYR A 1 131 ? 2.398 10.808 15.315 1.00 30.78 131 TYR A N 1
ATOM 1658 C CA . TYR A 1 131 ? 2.826 9.839 14.311 1.00 30.62 131 TYR A CA 1
ATOM 1659 C C . TYR A 1 131 ? 1.721 9.586 13.291 1.00 30.37 131 TYR A C 1
ATOM 1660 O O . TYR A 1 131 ? 1.963 9.588 12.078 1.00 33.98 131 TYR A O 1
ATOM 1678 N N . LEU A 1 132 ? 0.495 9.367 13.766 1.00 33.28 132 LEU A N 1
ATOM 1679 C CA . LEU A 1 132 ? -0.610 9.053 12.864 1.00 31.74 132 LEU A CA 1
ATOM 1680 C C . LEU A 1 132 ? -0.882 10.190 11.893 1.00 34.75 132 LEU A C 1
ATOM 1681 O O . LEU A 1 132 ? -1.295 9.944 10.751 1.00 32.14 132 LEU A O 1
ATOM 1697 N N . LYS A 1 133 ? -0.679 11.437 12.333 1.00 30.91 133 LYS A N 1
ATOM 1698 C CA . LYS A 1 133 ? -0.894 12.574 11.450 1.00 35.45 133 LYS A CA 1
ATOM 1699 C C . LYS A 1 133 ? 0.084 12.582 10.277 1.00 39.95 133 LYS A C 1
ATOM 1700 O O . LYS A 1 133 ? -0.140 13.305 9.303 1.00 33.69 133 LYS A O 1
ATOM 1719 N N . THR A 1 134 ? 1.163 11.800 10.346 1.00 32.20 134 THR A N 1
ATOM 1720 C CA . THR A 1 134 ? 2.103 11.712 9.239 1.00 40.33 134 THR A CA 1
ATOM 1721 C C . THR A 1 134 ? 1.724 10.636 8.233 1.00 40.04 134 THR A C 1
ATOM 1722 O O . THR A 1 134 ? 2.294 10.606 7.138 1.00 41.77 134 THR A O 1
ATOM 1733 N N . LEU A 1 135 ? 0.789 9.754 8.580 1.00 38.24 135 LEU A N 1
ATOM 1734 C CA . LEU A 1 135 ? 0.336 8.702 7.671 1.00 41.85 135 LEU A CA 1
ATOM 1735 C C . LEU A 1 135 ? -0.779 9.251 6.776 1.00 45.08 135 LEU A C 1
ATOM 1736 O O . LEU A 1 135 ? -1.964 8.960 6.937 1.00 46.45 135 LEU A O 1
ATOM 1752 N N . THR A 1 136 ? -0.369 10.076 5.819 1.00 46.56 136 THR A N 1
ATOM 1753 C CA . THR A 1 136 ? -1.293 10.672 4.869 1.00 49.49 136 THR A CA 1
ATOM 1754 C C . THR A 1 136 ? -0.651 10.687 3.489 1.00 55.55 136 THR A C 1
ATOM 1755 O O . THR A 1 136 ? 0.562 10.520 3.340 1.00 54.82 136 THR A O 1
ATOM 1766 N N . TYR A 1 137 ? -1.486 10.890 2.471 1.00 61.43 137 TYR A N 1
ATOM 1767 C CA . TYR A 1 137 ? -1.013 10.946 1.094 1.00 68.70 137 TYR A CA 1
ATOM 1768 C C . TYR A 1 137 ? -0.239 12.222 0.786 1.00 81.00 137 TYR A C 1
ATOM 1769 O O . TYR A 1 137 ? 0.280 12.350 -0.331 1.00 83.04 137 TYR A O 1
ATOM 1787 N N . ASP A 1 138 ? -0.142 13.155 1.735 1.00 79.83 138 ASP A N 1
ATOM 1788 C CA . ASP A 1 138 ? 0.568 14.411 1.531 1.00 81.08 138 ASP A CA 1
ATOM 1789 C C . ASP A 1 138 ? 1.858 14.523 2.328 1.00 71.32 138 ASP A C 1
ATOM 1790 O O . ASP A 1 138 ? 2.780 15.205 1.885 1.00 75.92 138 ASP A O 1
ATOM 1799 N N . ASP A 1 139 ? 1.946 13.877 3.484 1.00 66.16 139 ASP A N 1
ATOM 1800 C CA . ASP A 1 139 ? 3.139 13.991 4.312 1.00 67.49 139 ASP A CA 1
ATOM 1801 C C . ASP A 1 139 ? 4.312 13.273 3.649 1.00 69.71 139 ASP A C 1
ATOM 1802 O O . ASP A 1 139 ? 4.123 12.228 3.016 1.00 66.50 139 ASP A O 1
ATOM 1811 N N . PRO A 1 140 ? 5.533 13.811 3.766 1.00 67.90 140 PRO A N 1
ATOM 1812 C CA . PRO A 1 140 ? 6.688 13.112 3.172 1.00 67.10 140 PRO A CA 1
ATOM 1813 C C . PRO A 1 140 ? 6.832 11.673 3.644 1.00 63.01 140 PRO A C 1
ATOM 1814 O O . PRO A 1 140 ? 7.006 10.767 2.819 1.00 69.56 140 PRO A O 1
ATOM 1825 N N . TYR A 1 141 ? 6.768 11.437 4.957 1.00 64.70 141 TYR A N 1
ATOM 1826 C CA . TYR A 1 141 ? 6.822 10.066 5.461 1.00 63.03 141 TYR A CA 1
ATOM 1827 C C . TYR A 1 141 ? 5.664 9.239 4.915 1.00 66.13 141 TYR A C 1
ATOM 1828 O O . TYR A 1 141 ? 5.851 8.091 4.490 1.00 71.34 141 TYR A O 1
ATOM 1846 N N . GLY A 1 142 ? 4.457 9.810 4.913 1.00 64.13 142 GLY A N 1
ATOM 1847 C CA . GLY A 1 142 ? 3.319 9.102 4.351 1.00 60.71 142 GLY A CA 1
ATOM 1848 C C . GLY A 1 142 ? 3.492 8.800 2.876 1.00 67.51 142 GLY A C 1
ATOM 1849 O O . GLY A 1 142 ? 3.151 7.708 2.410 1.00 67.47 142 GLY A O 1
ATOM 1853 N N . LYS A 1 143 ? 4.024 9.763 2.120 1.00 70.79 143 LYS A N 1
ATOM 1854 C CA . LYS A 1 143 ? 4.310 9.515 0.712 1.00 70.17 143 LYS A CA 1
ATOM 1855 C C . LYS A 1 143 ? 5.336 8.404 0.544 1.00 70.80 143 LYS A C 1
ATOM 1856 O O . LYS A 1 143 ? 5.286 7.653 -0.437 1.00 77.47 143 LYS A O 1
ATOM 1875 N N . GLN A 1 144 ? 6.277 8.292 1.483 1.00 73.04 144 GLN A N 1
ATOM 1876 C CA . GLN A 1 144 ? 7.264 7.220 1.403 1.00 80.46 144 GLN A CA 1
ATOM 1877 C C . GLN A 1 144 ? 6.621 5.864 1.676 1.00 75.47 144 GLN A C 1
ATOM 1878 O O . GLN A 1 144 ? 6.926 4.876 0.998 1.00 81.03 144 GLN A O 1
ATOM 1892 N N . ILE A 1 145 ? 5.723 5.798 2.663 1.00 77.91 145 ILE A N 1
ATOM 1893 C CA . ILE A 1 145 ? 5.004 4.551 2.920 1.00 71.89 145 ILE A CA 1
ATOM 1894 C C . ILE A 1 145 ? 4.174 4.157 1.701 1.00 72.23 145 ILE A C 1
ATOM 1895 O O . ILE A 1 145 ? 3.976 2.966 1.430 1.00 73.92 145 ILE A O 1
ATOM 1911 N N . VAL A 1 146 ? 3.685 5.140 0.944 1.00 72.35 146 VAL A N 1
ATOM 1912 C CA . VAL A 1 146 ? 2.823 4.845 -0.198 1.00 71.28 146 VAL A CA 1
ATOM 1913 C C . VAL A 1 146 ? 3.613 4.136 -1.292 1.00 80.22 146 VAL A C 1
ATOM 1914 O O . VAL A 1 146 ? 3.248 3.041 -1.734 1.00 82.44 146 VAL A O 1
ATOM 1927 N N . GLU A 1 147 ? 4.709 4.753 -1.749 1.00 77.73 147 GLU A N 1
ATOM 1928 C CA . GLU A 1 147 ? 5.477 4.157 -2.838 1.00 80.52 147 GLU A CA 1
ATOM 1929 C C . GLU A 1 147 ? 6.007 2.776 -2.468 1.00 83.23 147 GLU A C 1
ATOM 1930 O O . GLU A 1 147 ? 6.180 1.922 -3.347 1.00 86.28 147 GLU A O 1
ATOM 1936 N N . LYS A 1 148 ? 6.265 2.533 -1.181 1.00 82.01 148 LYS A N 1
ATOM 1937 C CA . LYS A 1 148 ? 6.736 1.215 -0.765 1.00 81.72 148 LYS A CA 1
ATOM 1938 C C . LYS A 1 148 ? 5.707 0.133 -1.060 1.00 86.94 148 LYS A C 1
ATOM 1939 O O . LYS A 1 148 ? 6.075 -1.022 -1.300 1.00 87.24 148 LYS A O 1
ATOM 1945 N N . TYR A 1 149 ? 4.421 0.480 -1.045 1.00 88.01 149 TYR A N 1
ATOM 1946 C CA . TYR A 1 149 ? 3.350 -0.477 -1.289 1.00 85.02 149 TYR A CA 1
ATOM 1947 C C . TYR A 1 149 ? 2.772 -0.380 -2.693 1.00 86.61 149 TYR A C 1
ATOM 1948 O O . TYR A 1 149 ? 1.808 -1.085 -3.000 1.00 88.17 149 TYR A O 1
ATOM 1957 N N . THR A 1 150 ? 3.337 0.464 -3.550 1.00 90.07 150 THR A N 1
ATOM 1958 C CA . THR A 1 150 ? 2.896 0.563 -4.937 1.00 95.84 150 THR A CA 1
ATOM 1959 C C . THR A 1 150 ? 3.767 -0.297 -5.850 1.00 96.74 150 THR A C 1
ATOM 1960 O O . THR A 1 150 ? 3.264 -0.969 -6.750 1.00 96.32 150 THR A O 1
ATOM 1964 N N . PHE B 1 20 ? -9.426 23.362 22.563 1.00 71.70 20 PHE B N 1
ATOM 1965 C CA . PHE B 1 20 ? -8.315 22.455 22.823 1.00 71.67 20 PHE B CA 1
ATOM 1966 C C . PHE B 1 20 ? -7.443 22.277 21.582 1.00 64.84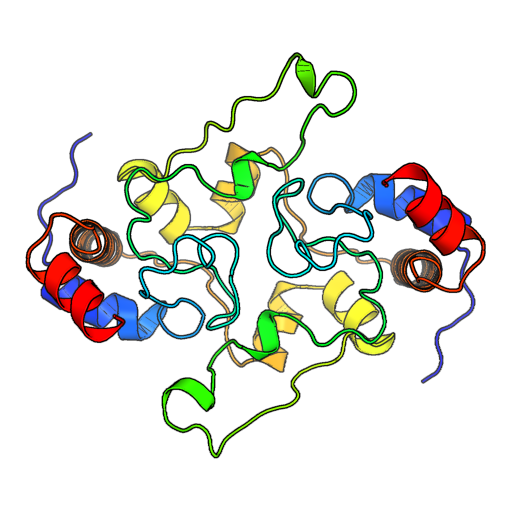 20 PHE B C 1
ATOM 1967 O O . PHE B 1 20 ? -7.946 22.070 20.478 1.00 71.22 20 PHE B O 1
ATOM 1984 N N . VAL B 1 21 ? -6.133 22.356 21.775 1.00 55.19 21 VAL B N 1
ATOM 1985 C CA . VAL B 1 21 ? -5.163 22.149 20.710 1.00 58.55 21 VAL B CA 1
ATOM 1986 C C . VAL B 1 21 ? -4.290 20.958 21.087 1.00 46.84 21 VAL B C 1
ATOM 1987 O O . VAL B 1 21 ? -4.017 20.713 22.268 1.00 44.00 21 VAL B O 1
ATOM 2000 N N . LEU B 1 22 ? -3.860 20.210 20.079 1.00 45.58 22 LEU B N 1
ATOM 2001 C CA . LEU B 1 22 ? -3.006 19.050 20.320 1.00 38.16 22 LEU B CA 1
ATOM 2002 C C . LEU B 1 22 ? -1.705 19.507 20.976 1.00 43.30 22 LEU B C 1
ATOM 2003 O O . LEU B 1 22 ? -1.005 20.356 20.409 1.00 36.66 22 LEU B O 1
ATOM 2019 N N . PRO B 1 23 ? -1.350 18.989 22.149 1.00 41.45 23 PRO B N 1
ATOM 2020 C CA . PRO B 1 23 ? -0.124 19.443 22.821 1.00 39.86 23 PRO B CA 1
ATOM 2021 C C . PRO B 1 23 ? 1.117 19.018 22.061 1.00 36.16 23 PRO B C 1
ATOM 2022 O O . PRO B 1 23 ? 1.061 18.154 21.173 1.00 35.27 23 PRO B O 1
ATOM 2033 N N . PRO B 1 24 ? 2.270 19.611 22.364 1.00 39.32 24 PRO B N 1
ATOM 2034 C CA . PRO B 1 24 ? 3.503 19.214 21.671 1.00 36.68 24 PRO B CA 1
ATOM 2035 C C . PRO B 1 24 ? 3.771 17.726 21.841 1.00 38.97 24 PRO B C 1
ATOM 2036 O O . PRO B 1 24 ? 3.531 17.150 22.904 1.00 35.49 24 PRO B O 1
ATOM 2047 N N . GLY B 1 25 ? 4.270 17.109 20.769 1.00 35.15 25 GLY B N 1
ATOM 2048 C CA . GLY B 1 25 ? 4.467 15.678 20.743 1.00 39.72 25 GLY B CA 1
ATOM 2049 C C . GLY B 1 25 ? 5.615 15.300 19.838 1.00 34.26 25 GLY B C 1
ATOM 2050 O O . GLY B 1 25 ? 6.078 16.090 19.016 1.00 35.54 25 GLY B O 1
ATOM 2054 N N . ASP B 1 26 ? 6.063 14.061 19.999 1.00 33.71 26 ASP B N 1
ATOM 2055 C CA . ASP B 1 26 ? 7.240 13.531 19.319 1.00 33.82 26 ASP B CA 1
ATOM 2056 C C . ASP B 1 26 ? 6.805 12.368 18.439 1.00 32.99 26 ASP B C 1
ATOM 2057 O O . ASP B 1 26 ? 6.488 11.286 18.943 1.00 32.37 26 ASP B O 1
ATOM 2066 N N . LYS B 1 27 ? 6.831 12.579 17.122 1.00 34.60 27 LYS B N 1
ATOM 2067 C CA . LYS B 1 27 ? 6.341 11.572 16.190 1.00 32.46 27 LYS B CA 1
ATOM 2068 C C . LYS B 1 27 ? 7.256 10.352 16.082 1.00 34.72 27 LYS B C 1
ATOM 2069 O O . LYS B 1 27 ? 6.792 9.291 15.661 1.00 31.76 27 LYS B O 1
ATOM 2088 N N . VAL B 1 28 ? 8.536 10.472 16.439 1.00 32.97 28 VAL B N 1
ATOM 2089 C CA . VAL B 1 28 ? 9.412 9.306 16.449 1.00 32.99 28 VAL B CA 1
ATOM 2090 C C . VAL B 1 28 ? 9.064 8.404 17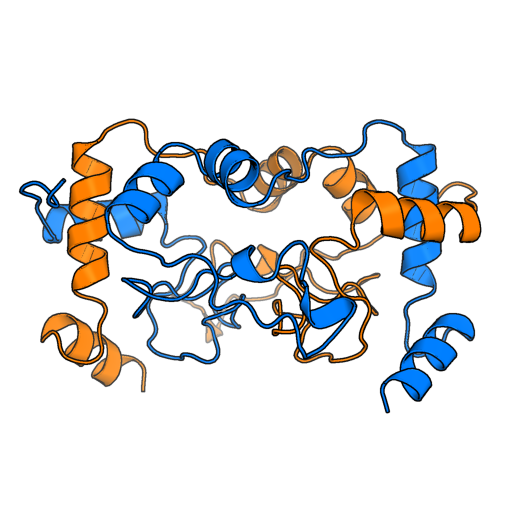.625 1.00 32.45 28 VAL B C 1
ATOM 2091 O O . VAL B 1 28 ? 8.909 7.188 17.475 1.00 32.01 28 VAL B O 1
ATOM 2104 N N . LYS B 1 29 ? 8.971 8.987 18.820 1.00 32.95 29 LYS B N 1
ATOM 2105 C CA . LYS B 1 29 ? 8.419 8.266 19.960 1.00 32.19 29 LYS B CA 1
ATOM 2106 C C . LYS B 1 29 ? 7.035 7.727 19.632 1.00 37.82 29 LYS B C 1
ATOM 2107 O O . LYS B 1 29 ? 6.677 6.623 20.071 1.00 37.99 29 LYS B O 1
ATOM 2126 N N . GLY B 1 30 ? 6.264 8.471 18.833 1.00 31.13 30 GLY B N 1
ATOM 2127 C CA . GLY B 1 30 ? 4.954 7.988 18.427 1.00 31.00 30 GLY B CA 1
ATOM 2128 C C . GLY B 1 30 ? 5.031 6.744 17.562 1.00 30.32 30 GLY B C 1
ATOM 2129 O O . GLY B 1 30 ? 4.255 5.807 17.740 1.00 29.39 30 GLY B O 1
ATOM 2133 N N . GLU B 1 31 ? 5.968 6.719 16.614 1.00 31.44 31 GLU B N 1
ATOM 2134 C CA . GLU B 1 31 ? 6.165 5.533 15.794 1.00 35.19 31 GLU B CA 1
ATOM 2135 C C . GLU B 1 31 ? 6.530 4.336 16.657 1.00 33.59 31 GLU B C 1
ATOM 2136 O O . GLU B 1 31 ? 5.980 3.240 16.492 1.00 30.18 31 GLU B O 1
ATOM 2148 N N . LYS B 1 32 ? 7.460 4.529 17.592 1.00 34.05 32 LYS B N 1
ATOM 2149 C CA . LYS B 1 32 ? 7.865 3.407 18.443 1.00 34.24 32 LYS B CA 1
ATOM 2150 C C . LYS B 1 32 ? 6.697 2.913 19.296 1.00 33.45 32 LYS B C 1
ATOM 2151 O O . LYS B 1 32 ? 6.493 1.697 19.450 1.00 30.10 32 LYS B O 1
ATOM 2170 N N . LEU B 1 33 ? 5.913 3.842 19.851 1.00 32.92 33 LEU B N 1
ATOM 2171 C CA . LEU B 1 33 ? 4.746 3.458 20.636 1.00 35.08 33 LEU B CA 1
ATOM 2172 C C . LEU B 1 33 ? 3.723 2.726 19.778 1.00 28.56 33 LEU B C 1
ATOM 2173 O O . 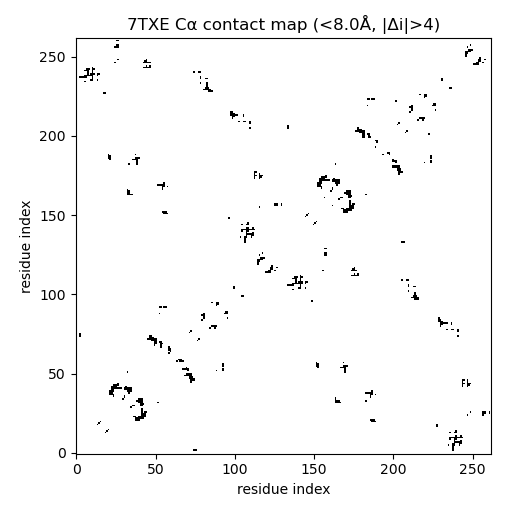LEU B 1 33 ? 3.092 1.768 20.234 1.00 28.19 33 LEU B O 1
ATOM 2189 N N . PHE B 1 34 ? 3.542 3.168 18.536 1.00 28.48 34 PHE B N 1
ATOM 2190 C CA . PHE B 1 34 ? 2.611 2.498 17.643 1.00 32.81 34 PHE B CA 1
ATOM 2191 C C . PHE B 1 34 ? 3.059 1.074 17.387 1.00 33.05 34 PHE B C 1
ATOM 2192 O O . PHE B 1 34 ? 2.235 0.156 17.368 1.00 33.35 34 PHE B O 1
ATOM 2209 N N . LYS B 1 35 ? 4.364 0.882 17.162 1.00 30.11 35 LYS B N 1
ATOM 2210 C CA . LYS B 1 35 ? 4.885 -0.457 16.919 1.00 39.16 35 LYS B CA 1
ATOM 2211 C C . LYS B 1 35 ? 4.727 -1.341 18.149 1.00 33.89 35 LYS B C 1
ATOM 2212 O O . LYS B 1 35 ? 4.430 -2.534 18.029 1.00 36.97 35 LYS B O 1
ATOM 2231 N N . LYS B 1 36 ? 4.894 -0.772 19.341 1.00 35.10 36 LYS B N 1
ATOM 2232 C CA . LYS B 1 36 ? 4.789 -1.573 20.556 1.00 30.36 36 LYS B CA 1
ATOM 2233 C C . LYS B 1 36 ? 3.337 -1.869 20.947 1.00 31.65 36 LYS B C 1
ATOM 2234 O O . LYS B 1 36 ? 3.078 -2.892 21.583 1.00 32.35 36 LYS B O 1
ATOM 2253 N N . HIS B 1 37 ? 2.380 -1.006 20.583 1.00 32.29 37 HIS B N 1
ATOM 2254 C CA . HIS B 1 37 ? 1.027 -1.104 21.107 1.00 28.59 37 HIS B CA 1
ATOM 2255 C C . HIS B 1 37 ? -0.065 -1.318 20.066 1.00 26.59 37 HIS B C 1
ATOM 2256 O O . HIS B 1 37 ? -1.165 -1.745 20.442 1.00 26.45 37 HIS B O 1
ATOM 2271 N N . CYS B 1 38 ? 0.184 -1.026 18.791 1.00 27.10 38 CYS B N 1
ATOM 2272 C CA . CYS B 1 38 ? -0.902 -0.986 17.824 1.00 26.18 38 CYS B CA 1
ATOM 2273 C C . CYS B 1 38 ? -0.656 -1.857 16.608 1.00 26.23 38 CYS B C 1
ATOM 2274 O O . CYS B 1 38 ? -1.610 -2.392 16.033 1.00 25.92 38 CYS B O 1
ATOM 2282 N N . LYS B 1 39 ? 0.609 -1.992 16.192 1.00 27.01 39 LYS B N 1
ATOM 2283 C CA . LYS B 1 39 ? 0.906 -2.693 14.946 1.00 28.62 39 LYS B CA 1
ATOM 2284 C C . LYS B 1 39 ? 0.459 -4.143 14.976 1.00 26.79 39 LYS B C 1
ATOM 2285 O O . LYS B 1 39 ? 0.332 -4.759 13.913 1.00 28.51 39 LYS B O 1
ATOM 2304 N N . GLN B 1 40 ? 0.238 -4.705 16.162 1.00 27.68 40 GLN B N 1
ATOM 2305 C CA . GLN B 1 40 ? -0.167 -6.108 16.245 1.00 34.33 40 GLN B CA 1
ATOM 2306 C C . GLN B 1 40 ? -1.449 -6.361 15.462 1.00 30.32 40 GLN B C 1
ATOM 2307 O O . GLN B 1 40 ? -1.562 -7.361 14.748 1.00 33.96 40 GLN B O 1
ATOM 2321 N N . CYS B 1 41 ? -2.421 -5.455 15.571 1.00 30.21 41 CYS B N 1
ATOM 2322 C CA . CYS B 1 41 ? -3.714 -5.624 14.926 1.00 31.78 41 CYS B CA 1
ATOM 2323 C C . CYS B 1 41 ? -4.000 -4.592 13.846 1.00 25.46 41 CYS B C 1
ATOM 2324 O O . CYS B 1 41 ? -5.101 -4.586 13.289 1.00 29.18 41 CYS B O 1
ATOM 2332 N N . HIS B 1 42 ? -3.053 -3.721 13.533 1.00 26.14 42 HIS B N 1
ATOM 2333 C CA . HIS B 1 42 ? -3.296 -2.604 12.636 1.00 29.50 42 HIS B CA 1
ATOM 2334 C C . HIS B 1 42 ? -2.175 -2.496 11.617 1.00 33.66 42 HIS B C 1
ATOM 2335 O O . HIS B 1 42 ? -0.998 -2.497 11.978 1.00 27.75 42 HIS B O 1
ATOM 2349 N N . SER B 1 43 ? -2.547 -2.403 10.351 1.00 34.44 43 SER B N 1
ATOM 2350 C CA . SER B 1 43 ? -1.611 -2.091 9.289 1.00 37.34 43 SER B CA 1
ATOM 2351 C C . SER B 1 43 ? -1.504 -0.575 9.132 1.00 37.58 43 SER B C 1
ATOM 2352 O O . SER B 1 43 ? -2.285 0.190 9.695 1.00 36.20 43 SER B O 1
ATOM 2360 N N . ILE B 1 44 ? -0.509 -0.141 8.362 1.00 35.75 44 ILE B N 1
ATOM 2361 C CA . ILE B 1 44 ? -0.381 1.270 8.014 1.00 42.73 44 ILE B CA 1
ATOM 2362 C C . ILE B 1 44 ? -0.318 1.374 6.497 1.00 44.90 44 ILE B C 1
ATOM 2363 O O . ILE B 1 44 ? 0.259 2.317 5.950 1.00 46.67 44 ILE B O 1
ATOM 2379 N N . ALA B 1 45 ? -0.918 0.406 5.814 1.00 47.96 45 ALA B N 1
ATOM 2380 C CA . ALA B 1 45 ? -0.834 0.320 4.359 1.00 57.99 45 ALA B CA 1
ATOM 2381 C C . ALA B 1 45 ? -1.873 1.228 3.714 1.00 56.40 45 ALA B C 1
ATOM 2382 O O . ALA B 1 45 ? -3.038 1.210 4.120 1.00 53.46 45 ALA B O 1
ATOM 2389 N N . PRO B 1 46 ? -1.492 2.033 2.716 1.00 58.24 46 PRO B N 1
ATOM 2390 C CA . PRO B 1 46 ? -2.492 2.859 2.026 1.00 63.75 46 PRO B CA 1
ATOM 2391 C C . PRO B 1 46 ? -3.378 2.057 1.091 1.00 76.93 46 PRO B C 1
ATOM 2392 O O . PRO B 1 46 ? -3.281 2.192 -0.134 1.00 83.99 46 PRO B O 1
ATOM 2403 N N . ASP B 1 47 ? -4.251 1.222 1.650 1.00 81.29 47 ASP B N 1
ATOM 2404 C CA . ASP B 1 47 ? -5.153 0.440 0.813 1.00 92.17 47 ASP B CA 1
ATOM 2405 C C . ASP B 1 47 ? -6.439 1.189 0.485 1.00 94.77 47 ASP B C 1
ATOM 2406 O O . ASP B 1 47 ? -6.950 1.075 -0.636 1.00 98.45 47 ASP B O 1
ATOM 2411 N N . ASN B 1 48 ? -6.973 1.951 1.441 1.00 92.04 48 ASN B N 1
ATOM 2412 C CA . ASN B 1 48 ? -8.263 2.613 1.277 1.00 98.85 48 ASN B CA 1
ATOM 2413 C C . ASN B 1 48 ? -9.387 1.584 1.332 1.00 104.57 48 ASN B C 1
ATOM 2414 O O . ASN B 1 48 ? -10.425 1.823 1.959 1.00 102.13 48 ASN B O 1
ATOM 2419 N N . SER B 1 49 ? -9.190 0.440 0.672 1.00 106.07 49 SER B N 1
ATOM 2420 C CA . SER B 1 49 ? -10.093 -0.693 0.828 1.00 107.05 49 SER B CA 1
ATOM 2421 C C . SER B 1 49 ? -9.833 -1.462 2.116 1.00 109.92 49 SER B C 1
ATOM 2422 O O . SER B 1 49 ? -10.706 -2.219 2.558 1.00 108.73 49 SER B O 1
ATOM 2425 N N . GLN B 1 50 ? -8.655 -1.290 2.721 1.00 105.34 50 GLN B N 1
ATOM 2426 C CA . GLN B 1 50 ? -8.360 -1.882 4.019 1.00 97.41 50 GLN B CA 1
ATOM 2427 C C . GLN B 1 50 ? -8.919 -1.068 5.178 1.00 96.68 50 GLN B C 1
ATOM 2428 O O . GLN B 1 50 ? -8.869 -1.536 6.320 1.00 82.21 50 GLN B O 1
ATOM 2434 N N . THR B 1 51 ? -9.441 0.135 4.919 1.00 127.19 51 THR B N 1
ATOM 2435 C CA . THR B 1 51 ? -10.051 0.935 5.976 1.00 123.83 51 THR B CA 1
ATOM 2436 C C . THR B 1 51 ? -11.228 0.227 6.633 1.00 127.59 51 THR B C 1
ATOM 2437 O O . THR B 1 51 ? -11.687 0.672 7.692 1.00 127.79 51 THR B O 1
ATOM 2441 N N . ASN B 1 52 ? -11.729 -0.853 6.034 1.00 130.14 52 ASN B N 1
ATOM 2442 C CA . ASN B 1 52 ? -12.749 -1.684 6.660 1.00 132.34 52 ASN B CA 1
ATOM 2443 C C . ASN B 1 52 ? -12.123 -2.987 7.147 1.00 132.14 52 ASN B C 1
ATOM 2444 O O . ASN B 1 52 ? -12.617 -4.076 6.838 1.00 131.96 52 ASN B O 1
ATOM 2449 N N . SER B 1 53 ? -11.023 -2.881 7.895 1.00 93.53 53 SER B N 1
ATOM 2450 C CA . SER B 1 53 ? -10.288 -4.036 8.399 1.00 77.80 53 SER B CA 1
ATOM 2451 C C . SER B 1 53 ? -9.496 -4.712 7.286 1.00 81.99 53 SER B C 1
ATOM 2452 O O . SER B 1 53 ? -8.444 -5.305 7.541 1.00 77.59 53 SER B O 1
ATOM 2455 N N . GLY B 1 54 ? -9.985 -4.618 6.052 1.00 109.48 54 GLY B N 1
ATOM 2456 C CA . GLY B 1 54 ? -9.246 -5.166 4.925 1.00 114.56 54 GLY B CA 1
ATOM 2457 C C . GLY B 1 54 ? -8.988 -6.649 5.100 1.00 113.85 54 GLY B C 1
ATOM 2458 O O . GLY B 1 54 ? -9.903 -7.436 5.370 1.00 114.12 54 GLY B O 1
ATOM 2459 N N . PHE B 1 55 ? -7.724 -7.043 4.946 1.00 103.21 55 PHE B N 1
ATOM 2460 C CA . PHE B 1 55 ? -7.349 -8.443 5.086 1.00 104.15 55 PHE B CA 1
ATOM 2461 C C . PHE B 1 55 ? -5.913 -8.592 5.576 1.00 100.62 55 PHE B C 1
ATOM 2462 O O . PHE B 1 55 ? -5.548 -9.639 6.118 1.00 101.60 55 PHE B O 1
ATOM 2470 N N . THR B 1 56 ? -5.086 -7.560 5.388 1.00 80.90 56 THR B N 1
ATOM 2471 C CA . THR B 1 56 ? -3.711 -7.639 5.860 1.00 68.58 56 THR B CA 1
ATOM 2472 C C . THR B 1 56 ? -3.625 -7.613 7.380 1.00 59.77 56 THR B C 1
ATOM 2473 O O . THR B 1 56 ? -2.641 -8.105 7.944 1.00 73.27 56 THR B O 1
ATOM 2484 N N . SER B 1 57 ? -4.628 -7.059 8.053 1.00 52.81 57 SER B N 1
ATOM 2485 C CA . SER B 1 57 ? -4.611 -6.927 9.499 1.00 48.19 57 SER B CA 1
ATOM 2486 C C . SER B 1 57 ? -6.015 -7.159 10.042 1.00 37.51 57 SER B C 1
ATOM 2487 O O . SER B 1 57 ? -7.007 -7.000 9.334 1.00 41.62 57 SER B O 1
ATOM 2495 N N . TRP B 1 58 ? -6.081 -7.526 11.323 1.00 34.68 58 TRP B N 1
ATOM 2496 C CA . TRP B 1 58 ? -7.368 -7.706 11.980 1.00 36.83 58 TRP B CA 1
ATOM 2497 C C . TRP B 1 58 ? -8.147 -6.395 11.986 1.00 35.50 58 TRP B C 1
ATOM 2498 O O . TRP B 1 58 ? -9.260 -6.310 11.456 1.00 35.11 58 TRP B O 1
ATOM 2519 N N . GLY B 1 59 ? -7.583 -5.369 12.588 1.00 34.18 59 GLY B N 1
ATOM 2520 C CA . GLY B 1 59 ? -8.163 -4.049 12.524 1.00 31.22 59 GLY B CA 1
ATOM 2521 C C . GLY B 1 59 ? -7.889 -3.391 11.195 1.00 31.31 59 GLY B C 1
ATOM 2522 O O . GLY B 1 59 ? -7.041 -3.826 10.402 1.00 30.30 59 GLY B O 1
ATOM 2526 N N . PRO B 1 60 ? -8.613 -2.309 10.929 1.00 30.52 60 PRO B N 1
ATOM 2527 C CA . PRO B 1 60 ? -8.391 -1.572 9.681 1.00 43.51 60 PRO B CA 1
ATOM 2528 C C . PRO B 1 60 ? -7.018 -0.920 9.666 1.00 32.21 60 PRO B C 1
ATOM 2529 O O . PRO B 1 60 ? -6.378 -0.721 10.703 1.00 26.16 60 PRO B O 1
ATOM 2540 N N . THR B 1 61 ? -6.560 -0.609 8.458 1.00 31.86 61 THR B N 1
ATOM 2541 C CA . THR B 1 61 ? -5.343 0.170 8.305 1.00 38.33 61 THR B CA 1
ATOM 2542 C C . THR B 1 61 ? -5.538 1.533 8.941 1.00 35.18 61 THR B C 1
ATOM 2543 O O . THR B 1 61 ? -6.578 2.171 8.752 1.00 33.32 61 THR B O 1
ATOM 2547 N N . LEU B 1 62 ? -4.548 1.966 9.718 1.00 30.93 62 LEU B N 1
ATOM 2548 C CA . LEU B 1 62 ? -4.570 3.297 10.325 1.00 34.03 62 LEU B CA 1
ATOM 2549 C C . LEU B 1 62 ? -3.886 4.351 9.459 1.00 33.78 62 LEU B C 1
ATOM 2550 O O . LEU B 1 62 ? -3.698 5.489 9.908 1.00 35.05 62 LEU B O 1
ATOM 2566 N N . PHE B 1 63 ? -3.507 4.003 8.231 1.00 38.57 63 PHE B N 1
ATOM 2567 C CA . PHE B 1 63 ? -3.020 5.008 7.295 1.00 41.06 63 PHE B CA 1
ATOM 2568 C C . PHE B 1 63 ? -4.163 5.932 6.898 1.00 40.27 63 PHE B C 1
ATOM 2569 O O . PHE B 1 63 ? -5.239 5.470 6.506 1.00 35.50 63 PHE B O 1
ATOM 2586 N N . ASN B 1 64 ? -3.925 7.236 7.000 1.00 41.31 64 ASN B N 1
ATOM 2587 C CA . ASN B 1 64 ? -4.923 8.249 6.681 1.00 36.57 64 ASN B CA 1
ATOM 2588 C C . ASN B 1 64 ? -6.117 8.179 7.625 1.00 39.68 64 ASN B C 1
ATOM 2589 O O . ASN B 1 64 ? -7.230 8.579 7.270 1.00 42.96 64 ASN B O 1
ATOM 2600 N N . VAL B 1 65 ? -5.899 7.678 8.845 1.00 37.14 65 VAL B N 1
ATOM 2601 C CA . VAL B 1 65 ? -6.985 7.620 9.809 1.00 37.89 65 VAL B CA 1
ATOM 2602 C C . VAL B 1 65 ? -7.293 8.992 10.395 1.00 37.04 65 VAL B C 1
ATOM 2603 O O . VAL B 1 65 ? -8.403 9.220 10.885 1.00 32.80 65 VAL B O 1
ATOM 2616 N N . TYR B 1 66 ? -6.329 9.909 10.380 1.00 34.27 66 TYR B N 1
ATOM 2617 C CA . TYR B 1 66 ? -6.550 11.237 10.933 1.00 32.78 66 TYR B CA 1
ATOM 2618 C C . TYR B 1 66 ? -7.651 11.953 10.166 1.00 36.59 66 TYR B C 1
ATOM 2619 O O . TYR B 1 66 ? -7.602 12.056 8.938 1.00 38.06 66 TYR B O 1
ATOM 2637 N N . ASN B 1 67 ? -8.648 12.444 10.901 1.00 36.20 67 ASN B N 1
ATOM 2638 C CA . ASN B 1 67 ? -9.810 13.134 10.342 1.00 39.88 67 ASN B CA 1
ATOM 2639 C C . ASN B 1 67 ? -10.653 12.222 9.454 1.00 42.45 67 ASN B C 1
ATOM 2640 O O . ASN B 1 67 ? -11.482 12.697 8.668 1.00 41.86 67 ASN B O 1
ATOM 2651 N N . ARG B 1 68 ? -10.464 10.916 9.569 1.00 37.73 68 ARG B N 1
ATOM 2652 C CA . ARG B 1 68 ? -11.287 9.967 8.843 1.00 36.09 68 ARG B CA 1
ATOM 2653 C C . ARG B 1 68 ? -12.579 9.698 9.609 1.00 38.17 68 ARG B C 1
ATOM 2654 O O . ARG B 1 68 ? -12.608 9.706 10.843 1.00 33.51 68 ARG B O 1
ATOM 2675 N N . THR B 1 69 ? -13.657 9.467 8.862 1.00 33.12 69 THR B N 1
ATOM 2676 C CA . THR B 1 69 ? -14.918 9.087 9.479 1.00 33.35 69 THR B CA 1
ATOM 2677 C C . THR B 1 69 ? -14.764 7.711 10.113 1.00 35.20 69 THR B C 1
ATOM 2678 O O . THR B 1 69 ? -14.284 6.780 9.469 1.00 29.19 69 THR B O 1
ATOM 2689 N N . ALA B 1 70 ? -15.162 7.589 11.377 1.00 30.95 70 ALA B N 1
ATOM 2690 C CA . ALA B 1 70 ? -14.939 6.366 12.131 1.00 28.15 70 ALA B CA 1
ATOM 2691 C C . ALA B 1 70 ? -15.946 5.294 11.740 1.00 30.28 70 ALA B C 1
ATOM 2692 O O . ALA B 1 70 ? -17.124 5.579 11.492 1.00 32.35 70 ALA B O 1
ATOM 2699 N N . GLY B 1 71 ? -15.476 4.048 11.703 1.00 33.07 71 GLY B N 1
ATOM 2700 C CA . GLY B 1 71 ? -16.344 2.950 11.320 1.00 27.08 71 GLY B CA 1
ATOM 2701 C C . GLY B 1 71 ? -17.524 2.763 12.247 1.00 26.98 71 GLY B C 1
ATOM 2702 O O . GLY B 1 71 ? -18.591 2.327 11.813 1.00 27.18 71 GLY B O 1
ATOM 2706 N N . MET B 1 72 ? -17.364 3.106 13.526 1.00 29.37 72 MET B N 1
ATOM 2707 C CA . MET B 1 72 ? -18.462 2.959 14.474 1.00 30.41 72 MET B CA 1
ATOM 2708 C C . MET B 1 72 ? -19.605 3.936 14.210 1.00 30.93 72 MET B C 1
ATOM 2709 O O . MET B 1 72 ? -20.670 3.802 14.824 1.00 28.66 72 MET B O 1
ATOM 2723 N N . SER B 1 73 ? -19.415 4.908 13.318 1.00 31.50 73 SER B N 1
ATOM 2724 C CA . SER B 1 73 ? -20.526 5.751 12.904 1.00 30.49 73 SER B CA 1
ATOM 2725 C C . SER B 1 73 ? -21.635 4.929 12.262 1.00 36.19 73 SER B C 1
ATOM 2726 O O . SER B 1 73 ? -22.779 5.385 12.209 1.00 32.44 73 SER B O 1
ATOM 2734 N N . LYS B 1 74 ? -21.321 3.726 11.783 1.00 39.41 74 LYS B N 1
ATOM 2735 C CA . LYS B 1 74 ? -22.305 2.875 11.133 1.00 38.05 74 LYS B CA 1
ATOM 2736 C C . LYS B 1 74 ? -23.176 2.108 12.119 1.00 37.86 74 LYS B C 1
ATOM 2737 O O . LYS B 1 74 ? -24.209 1.566 11.711 1.00 46.64 74 LYS B O 1
ATOM 2756 N N . GLY B 1 75 ? -22.803 2.066 13.396 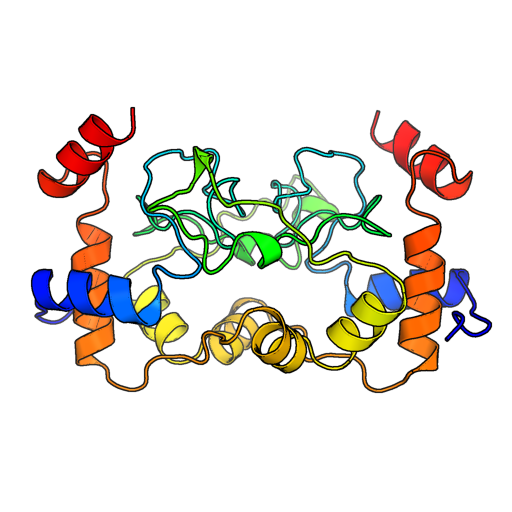1.00 35.23 75 GLY B N 1
ATOM 2757 C CA . GLY B 1 75 ? -23.623 1.388 14.377 1.00 46.28 75 GLY B CA 1
ATOM 2758 C C . GLY B 1 75 ? -24.929 2.116 14.626 1.00 52.22 75 GLY B C 1
ATOM 2759 O O . GLY B 1 75 ? -25.038 3.327 14.453 1.00 56.20 75 GLY B O 1
ATOM 2763 N N . ASN B 1 76 ? -25.939 1.355 15.036 1.00 57.62 76 ASN B N 1
ATOM 2764 C CA . ASN B 1 76 ? -27.276 1.887 15.300 1.00 64.59 76 ASN B CA 1
ATOM 2765 C C . ASN B 1 76 ? -27.737 2.791 14.155 1.00 71.02 76 ASN B C 1
ATOM 2766 O O . ASN B 1 76 ? -27.990 3.984 14.325 1.00 78.69 76 ASN B O 1
ATOM 2777 N N . SER B 1 77 ? -27.830 2.201 12.971 1.00 77.50 77 SER B N 1
ATOM 2778 C CA . SER B 1 77 ? -28.214 2.964 11.786 1.00 92.77 77 SER B CA 1
ATOM 2779 C C . SER B 1 77 ? -29.726 2.926 11.610 1.00 109.62 77 SER B C 1
ATOM 2780 O O . SER B 1 77 ? -30.317 1.841 11.642 1.00 116.14 77 SER B O 1
ATOM 2788 N N . PRO B 1 78 ? -30.387 4.076 11.419 1.00 111.97 78 PRO B N 1
ATOM 2789 C CA . PRO B 1 78 ? -31.842 4.052 11.224 1.00 119.16 78 PRO B CA 1
ATOM 2790 C C . PRO B 1 78 ? -32.207 3.524 9.847 1.00 135.45 78 PRO B C 1
ATOM 2791 O O . PRO B 1 78 ? -32.539 4.300 8.943 1.00 137.20 78 PRO B O 1
ATOM 2795 N N . PHE B 1 79 ? -32.148 2.199 9.679 1.00 136.51 79 PHE B N 1
ATOM 2796 C CA . PHE B 1 79 ? -32.372 1.599 8.370 1.00 139.14 79 PHE B CA 1
ATOM 2797 C C . PHE B 1 79 ? -33.836 1.608 7.949 1.00 142.65 79 PHE B C 1
ATOM 2798 O O . PHE B 1 79 ? -34.131 1.242 6.806 1.00 142.27 79 PHE B O 1
ATOM 2806 N N . GLN B 1 80 ? -34.755 2.002 8.834 1.00 145.24 80 GLN B N 1
ATOM 2807 C CA . GLN B 1 80 ? -36.134 2.223 8.412 1.00 1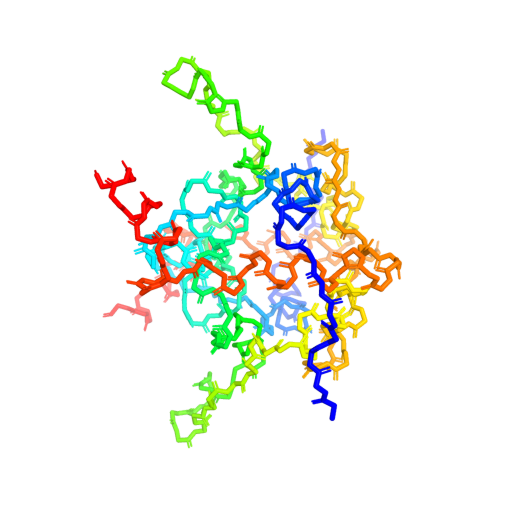42.25 80 GLN B CA 1
ATOM 2808 C C . GLN B 1 80 ? -36.272 3.488 7.577 1.00 144.81 80 GLN B C 1
ATOM 2809 O O . GLN B 1 80 ? -37.242 3.621 6.823 1.00 137.52 80 GLN B O 1
ATOM 2815 N N . THR B 1 81 ? -35.322 4.416 7.701 1.00 151.02 81 THR B N 1
ATOM 2816 C CA . THR B 1 81 ? -35.262 5.626 6.891 1.00 150.17 81 THR B CA 1
ATOM 2817 C C . THR B 1 81 ? -33.868 5.803 6.295 1.00 144.35 81 THR B C 1
ATOM 2818 O O . THR B 1 81 ? -33.416 6.931 6.092 1.00 146.68 81 THR B O 1
ATOM 2822 N N . SER B 1 82 ? -33.188 4.690 6.016 1.00 141.26 82 SER B N 1
ATOM 2823 C CA . SER B 1 82 ? -31.816 4.718 5.514 1.00 134.75 82 SER B CA 1
ATOM 2824 C C . SER B 1 82 ? -31.596 5.738 4.404 1.00 138.90 82 SER B C 1
ATOM 2825 O O . SER B 1 82 ? -30.639 6.525 4.499 1.00 141.26 82 SER B O 1
ATOM 2828 N N . PRO B 1 83 ? -32.402 5.767 3.339 1.00 143.28 83 PRO B N 1
ATOM 2829 C CA . PRO B 1 83 ? -32.174 6.777 2.288 1.00 143.74 83 PRO B CA 1
ATOM 2830 C C . PRO B 1 83 ? -32.346 8.209 2.766 1.00 142.46 83 PRO B C 1
ATOM 2831 O O . PRO B 1 83 ? -31.795 9.125 2.142 1.00 138.81 83 PRO B O 1
ATOM 2835 N N . ASP B 1 84 ? -33.082 8.434 3.853 1.00 143.30 84 ASP B N 1
ATOM 2836 C CA . ASP B 1 84 ? -33.399 9.782 4.308 1.00 142.28 84 ASP B CA 1
ATOM 2837 C C . ASP B 1 84 ? -32.555 10.248 5.486 1.00 140.21 84 ASP B C 1
ATOM 2838 O O . ASP B 1 84 ? -32.319 11.453 5.619 1.00 142.53 84 ASP B O 1
ATOM 2843 N N . LEU B 1 85 ? -32.093 9.337 6.347 1.00 139.80 85 LEU B N 1
ATOM 2844 C CA . LEU B 1 85 ? -31.366 9.716 7.564 1.00 130.26 85 LEU B CA 1
ATOM 2845 C C . LEU B 1 85 ? -30.141 8.813 7.717 1.00 128.96 85 LEU B C 1
ATOM 2846 O O . LEU B 1 85 ? -30.218 7.735 8.313 1.00 130.24 85 LEU B O 1
ATOM 2851 N N . TYR B 1 86 ? -29.010 9.265 7.180 1.00 127.06 86 TYR B N 1
ATOM 2852 C CA . TYR B 1 86 ? -27.729 8.609 7.436 1.00 128.74 86 TYR B CA 1
ATOM 2853 C C . TYR B 1 86 ? -26.617 9.580 7.071 1.00 122.15 86 TYR B C 1
ATOM 2854 O O . TYR B 1 86 ? -26.552 10.054 5.932 1.00 124.09 86 TYR B O 1
ATOM 2863 N N . THR B 1 87 ? -25.763 9.895 8.042 1.00 111.92 87 THR B N 1
ATOM 2864 C CA . THR B 1 87 ? -24.654 10.819 7.832 1.00 107.48 87 THR B CA 1
ATOM 2865 C C . THR B 1 87 ? -23.560 10.529 8.853 1.00 92.35 87 THR B C 1
ATOM 2866 O O . THR B 1 87 ? -23.466 11.213 9.880 1.00 77.74 87 THR B O 1
ATOM 2877 N N . SER B 1 88 ? -22.747 9.507 8.579 1.00 95.33 88 SER B N 1
ATOM 2878 C CA . SER B 1 88 ? -21.673 9.109 9.486 1.00 87.18 88 SER B CA 1
ATOM 2879 C C . SER B 1 88 ? -20.900 10.325 9.984 1.00 73.43 88 SER B C 1
ATOM 2880 O O . SER B 1 88 ? -20.341 11.086 9.187 1.00 74.17 88 SER B O 1
ATOM 2888 N N . GLY B 1 89 ? -20.859 10.488 11.308 1.00 47.00 89 GLY B N 1
ATOM 2889 C CA . GLY B 1 89 ? -20.319 11.704 11.873 1.00 54.96 89 GLY B CA 1
ATOM 2890 C C . GLY B 1 89 ? -19.540 11.571 13.164 1.00 48.59 89 GLY B C 1
ATOM 2891 O O . GLY B 1 89 ? -19.584 12.471 14.005 1.00 62.65 89 GLY B O 1
ATOM 2895 N N . ILE B 1 90 ? -18.828 10.470 13.346 1.00 42.78 90 ILE B N 1
ATOM 2896 C CA . ILE B 1 90 ? -17.771 10.381 14.348 1.00 35.00 90 ILE B CA 1
ATOM 2897 C C . ILE B 1 90 ? -16.457 10.511 13.589 1.00 33.45 90 ILE B C 1
ATOM 2898 O O . ILE B 1 90 ? -16.122 9.657 12.761 1.00 32.83 90 ILE B O 1
ATOM 2914 N N . ILE B 1 91 ? -15.723 11.597 13.836 1.00 35.72 91 ILE B N 1
ATOM 2915 C CA . ILE B 1 91 ? -14.492 11.897 13.118 1.00 31.19 91 ILE B CA 1
ATOM 2916 C C . ILE B 1 91 ? -13.309 11.578 14.022 1.00 34.98 91 ILE B C 1
ATOM 2917 O O . ILE B 1 91 ? -13.332 11.865 15.227 1.00 36.07 91 ILE B O 1
ATOM 2933 N N . TRP B 1 92 ? -12.264 10.990 13.445 1.00 36.36 92 TRP B N 1
ATOM 2934 C CA . TRP B 1 92 ? -11.044 10.682 14.193 1.00 32.28 92 TRP B CA 1
ATOM 2935 C C . TRP B 1 92 ? -10.115 11.900 14.218 1.00 35.57 92 TRP B C 1
ATOM 2936 O O . TRP B 1 92 ? -9.004 11.899 13.680 1.00 35.99 92 TRP B O 1
ATOM 2957 N N . ASN B 1 93 ? -10.597 12.964 14.857 1.00 32.27 93 ASN B N 1
ATOM 2958 C CA . ASN B 1 93 ? -9.776 14.137 15.101 1.00 36.00 93 ASN B CA 1
ATOM 2959 C C . ASN B 1 93 ? -8.917 13.901 16.343 1.00 35.69 93 ASN B C 1
ATOM 2960 O O . ASN B 1 93 ? -8.953 12.833 16.959 1.00 39.20 93 ASN B O 1
ATOM 2971 N N . ASP B 1 94 ? -8.137 14.913 16.727 1.00 33.59 94 ASP B N 1
ATOM 2972 C CA . ASP B 1 94 ? -7.171 14.729 17.808 1.00 38.50 94 ASP B CA 1
ATOM 2973 C C . ASP B 1 94 ? -7.862 14.316 19.100 1.00 36.78 94 ASP B C 1
ATOM 2974 O O . ASP B 1 94 ? -7.449 13.352 19.765 1.00 32.01 94 ASP B O 1
ATOM 2983 N N . VAL B 1 95 ? -8.926 15.034 19.468 1.00 34.56 95 VAL B N 1
ATOM 2984 C CA . VAL B 1 95 ? -9.582 14.786 20.748 1.00 34.68 95 VAL B CA 1
ATOM 2985 C C . VAL B 1 95 ? -10.152 13.375 20.792 1.00 31.46 95 VAL B C 1
ATOM 2986 O O . VAL B 1 95 ? -10.011 12.662 21.792 1.00 32.96 95 VAL B O 1
ATOM 2999 N N . ASN B 1 96 ? -10.833 12.964 19.719 1.00 34.00 96 ASN B N 1
ATOM 3000 C CA . ASN B 1 96 ? -11.470 11.654 19.710 1.00 31.78 96 ASN B CA 1
ATOM 3001 C C . ASN B 1 96 ? -10.426 10.552 19.724 1.00 32.79 96 ASN B C 1
ATOM 3002 O O . ASN B 1 96 ? -10.622 9.523 20.372 1.00 34.99 96 ASN B O 1
ATOM 3013 N N . LEU B 1 97 ? -9.300 10.753 19.028 1.00 32.79 97 LEU B N 1
ATOM 3014 C CA . LEU B 1 97 ? -8.234 9.755 19.055 1.00 34.39 97 LEU B CA 1
ATOM 3015 C C . LEU B 1 97 ? -7.660 9.610 20.461 1.00 32.04 97 LEU B C 1
ATOM 3016 O O . LEU B 1 97 ? -7.463 8.488 20.944 1.00 28.32 97 LEU B O 1
ATOM 3032 N N . LEU B 1 98 ? -7.406 10.734 21.141 1.00 29.81 98 LEU B N 1
ATOM 3033 C CA . LEU B 1 98 ? -6.888 10.669 22.506 1.00 29.91 98 LEU B CA 1
ATOM 3034 C C . LEU B 1 98 ? -7.874 9.980 23.439 1.00 29.82 98 LEU B C 1
ATOM 3035 O O . LEU B 1 98 ? -7.490 9.126 24.246 1.00 29.63 98 LEU B O 1
ATOM 3051 N N . LYS B 1 99 ? -9.158 10.343 23.342 1.00 31.92 99 LYS B N 1
ATOM 3052 C CA . LYS B 1 99 ? -10.174 9.732 24.197 1.00 32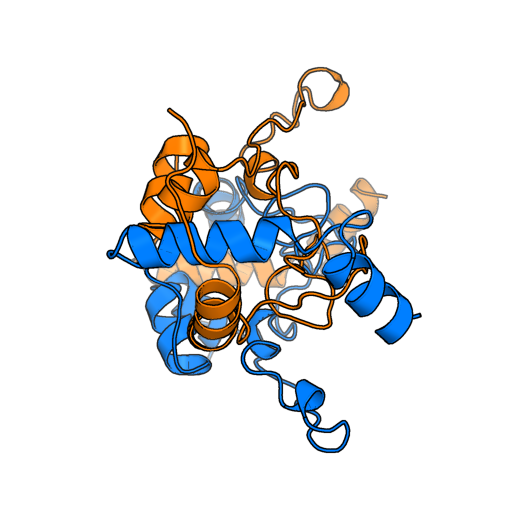.57 99 LYS B CA 1
ATOM 3053 C C . LYS B 1 99 ? -10.287 8.231 23.941 1.00 29.16 99 LYS B C 1
ATOM 3054 O O . LYS B 1 99 ? -10.323 7.428 24.880 1.00 29.11 99 LYS B O 1
ATOM 3073 N N . TYR B 1 100 ? -10.351 7.834 22.671 1.00 28.52 100 TYR B N 1
ATOM 3074 C CA . TYR B 1 100 ? -10.503 6.422 22.332 1.00 27.72 100 TYR B CA 1
ATOM 3075 C C . TYR B 1 100 ? -9.286 5.619 22.766 1.00 33.72 100 TYR B C 1
ATOM 3076 O O . TYR B 1 100 ? -9.424 4.506 23.287 1.00 31.02 100 TYR B O 1
ATOM 3094 N N . MET B 1 101 ? -8.085 6.176 22.585 1.00 31.26 101 MET B N 1
ATOM 3095 C CA . MET B 1 101 ? -6.892 5.491 23.039 1.00 27.50 101 MET B CA 1
ATOM 3096 C C . MET B 1 101 ? -6.871 5.349 24.554 1.00 29.70 101 MET B C 1
ATOM 3097 O O . MET B 1 101 ? -6.302 4.382 25.079 1.00 30.46 101 MET B O 1
ATOM 3111 N N . LYS B 1 102 ? -7.454 6.304 25.280 1.00 28.67 102 LYS B N 1
ATOM 3112 C CA . LYS B 1 102 ? -7.490 6.160 26.731 1.00 35.32 102 LYS B CA 1
ATOM 3113 C C . LYS B 1 102 ? -8.370 4.984 27.152 1.00 37.20 102 LYS B C 1
ATOM 3114 O O . LYS B 1 102 ? -7.950 4.130 27.941 1.00 35.85 102 LYS B O 1
ATOM 3133 N N . ASN B 1 103 ? -9.601 4.919 26.636 1.00 40.65 103 ASN B N 1
ATOM 3134 C CA . ASN B 1 103 ? -10.551 3.878 27.025 1.00 36.50 103 ASN B CA 1
ATOM 3135 C C . ASN B 1 103 ? -11.476 3.598 25.855 1.00 33.32 103 ASN B C 1
ATOM 3136 O O . ASN B 1 103 ? -12.543 4.215 25.719 1.00 28.19 103 ASN B O 1
ATOM 3147 N N . PRO B 1 104 ? -11.097 2.665 24.982 1.00 32.78 104 PRO B N 1
ATOM 3148 C CA . PRO B 1 104 ? -11.945 2.375 23.813 1.00 27.05 104 PRO B CA 1
ATOM 3149 C C . PRO B 1 104 ? -13.386 2.020 24.160 1.00 34.67 104 PRO B C 1
ATOM 3150 O O . PRO B 1 104 ? -14.309 2.505 23.497 1.00 31.02 104 PRO B O 1
ATOM 3161 N N . GLN B 1 105 ? -13.605 1.169 25.168 1.00 33.37 105 GLN B N 1
ATOM 3162 C CA . GLN B 1 105 ? -14.958 0.714 25.467 1.00 35.97 105 GLN B CA 1
ATOM 3163 C C . GLN B 1 105 ? -15.825 1.867 25.978 1.00 36.22 105 GLN B C 1
ATOM 3164 O O . GLN B 1 105 ? -16.983 2.014 25.567 1.00 34.00 105 GLN B O 1
ATOM 3178 N N . GLN B 1 106 ? -15.284 2.696 26.876 1.00 36.73 106 GLN B N 1
ATOM 3179 C CA . GLN B 1 106 ? -16.031 3.858 27.347 1.00 34.90 106 GLN B CA 1
ATOM 3180 C C . GLN B 1 106 ? -16.320 4.816 26.203 1.00 34.11 106 GLN B C 1
ATOM 3181 O O . GLN B 1 106 ? -17.407 5.398 26.135 1.00 38.03 106 GLN B O 1
ATOM 3195 N N . PHE B 1 107 ? -15.360 4.986 25.290 1.00 29.46 107 PHE B N 1
ATOM 3196 C CA . PHE B 1 107 ? -15.587 5.838 24.124 1.00 36.30 107 PHE B CA 1
ATOM 3197 C C . PHE B 1 107 ? -16.752 5.320 23.291 1.00 35.73 107 PHE B C 1
ATOM 3198 O O . PHE B 1 107 ? -17.634 6.088 22.886 1.00 32.93 107 PHE B O 1
ATOM 3215 N N . VAL B 1 108 ? -16.751 4.014 23.005 1.00 32.50 108 VAL B N 1
ATOM 3216 C CA . VAL B 1 108 ? -17.827 3.418 22.224 1.00 32.52 108 VAL B CA 1
ATOM 3217 C C . VAL B 1 108 ? -19.158 3.630 22.929 1.00 29.31 108 VAL B C 1
ATOM 3218 O O . VAL B 1 108 ? -20.140 4.054 22.319 1.00 29.34 108 VAL B O 1
ATOM 3231 N N . GLU B 1 109 ? -19.202 3.350 24.229 1.00 35.16 109 GLU B N 1
ATOM 3232 C CA . GLU B 1 109 ? -20.456 3.453 24.963 1.00 37.33 109 GLU B CA 1
ATOM 3233 C C . GLU B 1 109 ? -20.970 4.885 24.975 1.00 36.91 109 GLU B C 1
ATOM 3234 O O . GLU B 1 109 ? -22.180 5.120 24.906 1.00 37.66 109 GLU B O 1
ATOM 3246 N N . SER B 1 110 ? -20.067 5.858 25.059 1.00 34.45 110 SER B N 1
ATOM 3247 C CA . SER B 1 110 ? -20.496 7.246 25.164 1.00 36.99 110 SER B CA 1
ATOM 3248 C C . SER B 1 110 ? -20.811 7.873 23.813 1.00 38.41 110 SER B C 1
ATOM 3249 O O . SER B 1 110 ? -21.517 8.884 23.772 1.00 39.05 110 SER B O 1
ATOM 3257 N N . HIS B 1 111 ? -20.314 7.303 22.712 1.00 34.91 111 HIS B N 1
ATOM 3258 C CA . HIS B 1 111 ? -20.508 7.926 21.405 1.00 35.17 111 HIS B CA 1
ATOM 3259 C C . HIS B 1 111 ? -21.575 7.250 20.551 1.00 36.29 111 HIS B C 1
ATOM 3260 O O . HIS B 1 111 ? -22.223 7.928 19.741 1.00 35.01 111 HIS B O 1
ATOM 3275 N N . ILE B 1 112 ? -21.788 5.946 20.708 1.00 38.96 112 ILE B N 1
ATOM 3276 C CA . ILE B 1 112 ? -22.832 5.255 19.964 1.00 36.25 112 ILE B CA 1
ATOM 3277 C C . ILE B 1 112 ? -23.985 4.808 20.850 1.00 41.56 112 ILE B C 1
ATOM 3278 O O . ILE B 1 112 ? -25.063 4.506 20.319 1.00 38.32 112 ILE B O 1
ATOM 3294 N N . GLY B 1 113 ? -23.803 4.752 22.170 1.00 39.27 113 GLY B N 1
ATOM 3295 C CA . GLY B 1 113 ? -24.878 4.492 23.109 1.00 40.61 113 GLY B CA 1
ATOM 3296 C C . GLY B 1 113 ? -24.694 3.222 23.915 1.00 48.85 113 GLY B C 1
ATOM 3297 O O . GLY B 1 113 ? -25.144 3.152 25.063 1.00 61.19 113 GLY B O 1
ATOM 3301 N N . MET B 1 114 ? -24.044 2.216 23.340 1.00 47.59 114 MET B N 1
ATOM 3302 C CA . MET B 1 114 ? -23.898 0.934 24.019 1.00 54.30 114 MET B CA 1
ATOM 3303 C C . MET B 1 114 ? -22.695 0.207 23.441 1.00 49.62 114 MET B C 1
ATOM 3304 O O . MET B 1 114 ? -22.087 0.646 22.463 1.00 45.82 114 MET B O 1
ATOM 3318 N N . ASN B 1 115 ? -22.357 -0.913 24.076 1.00 54.21 115 ASN B N 1
ATOM 3319 C CA A ASN B 1 115 ? -21.272 -1.771 23.629 0.67 50.83 115 ASN B CA 1
ATOM 3320 C CA B ASN B 1 115 ? -21.273 -1.773 23.627 0.33 51.00 115 ASN B CA 1
ATOM 3321 C C . ASN B 1 115 ? -21.552 -3.184 24.119 1.00 51.43 115 ASN B C 1
ATOM 3322 O O . ASN B 1 115 ? -22.304 -3.391 25.075 1.00 55.50 115 ASN B O 1
ATOM 3341 N N . PHE B 1 116 ? -20.941 -4.157 23.448 1.00 45.73 116 PHE B N 1
ATOM 3342 C CA . PHE B 1 116 ? -21.125 -5.559 23.798 1.00 45.38 116 PHE B CA 1
ATOM 3343 C C . PHE B 1 116 ? -20.111 -5.962 24.861 1.00 45.11 116 PHE B C 1
ATOM 3344 O O . PHE B 1 116 ? -18.902 -5.951 24.610 1.00 50.41 116 PHE B O 1
ATOM 3361 N N . LYS B 1 117 ? -20.605 -6.320 26.044 1.00 47.90 117 LYS B N 1
ATOM 3362 C CA . LYS B 1 117 ? -19.766 -6.797 27.131 1.00 49.26 117 LYS B CA 1
ATOM 3363 C C . LYS B 1 117 ? -19.951 -8.283 27.399 1.00 47.30 117 LYS B C 1
ATOM 3364 O O . LYS B 1 117 ? -19.333 -8.810 28.327 1.00 48.55 117 LYS B O 1
ATOM 3383 N N . GLY B 1 118 ? -20.785 -8.963 26.625 1.00 42.73 118 GLY B N 1
ATOM 3384 C CA . GLY B 1 118 ? -20.998 -10.385 26.775 1.00 42.72 118 GLY B CA 1
ATOM 3385 C C . GLY B 1 118 ? -22.385 -10.700 27.320 1.00 44.13 118 GLY B C 1
ATOM 3386 O O . GLY B 1 118 ? -23.043 -9.877 27.961 1.00 42.15 118 GLY B O 1
ATOM 3390 N N . LEU B 1 119 ? -22.827 -11.926 27.049 1.00 37.06 119 LEU B N 1
ATOM 3391 C CA . LEU B 1 119 ? -24.090 -12.451 27.550 1.00 36.10 119 LEU B CA 1
ATOM 3392 C C . LEU B 1 119 ? -23.786 -13.532 28.577 1.00 34.09 119 LEU B C 1
ATOM 3393 O O . LEU B 1 119 ? -23.145 -14.540 28.257 1.00 38.61 119 LEU B O 1
ATOM 3409 N N . SER B 1 120 ? -24.254 -13.331 29.804 1.00 32.74 120 SER B N 1
ATOM 3410 C CA . SER B 1 120 ? -23.932 -14.271 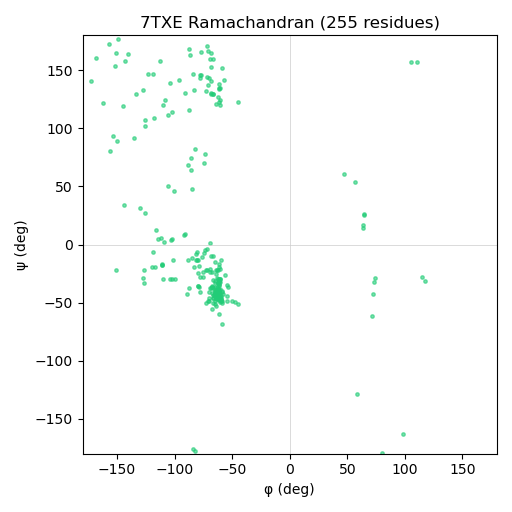30.874 1.00 41.30 120 SER B CA 1
ATOM 3411 C C . SER B 1 120 ? -24.644 -15.607 30.679 1.00 42.26 120 SER B C 1
ATOM 3412 O O . SER B 1 120 ? -24.032 -16.674 30.813 1.00 47.61 120 SER B O 1
ATOM 3420 N N . ASN B 1 121 ? -25.936 -15.569 30.359 1.00 41.32 121 ASN B N 1
ATOM 3421 C CA . ASN B 1 121 ? -26.751 -16.778 30.353 1.00 36.83 121 ASN B CA 1
ATOM 3422 C C . ASN B 1 121 ? -26.379 -17.693 29.193 1.00 34.50 121 ASN B C 1
ATOM 3423 O O . ASN B 1 121 ? -26.164 -17.248 28.064 1.00 34.29 121 ASN B O 1
ATOM 3434 N N . LEU B 1 122 ? -26.302 -18.991 29.482 1.00 37.34 122 LEU B N 1
ATOM 3435 C CA . LEU B 1 122 ? -25.798 -19.950 28.501 1.00 36.55 122 LEU B CA 1
ATOM 3436 C C . LEU B 1 122 ? -26.858 -20.333 27.469 1.00 33.11 122 LEU B C 1
ATOM 3437 O O . LEU B 1 122 ? -26.538 -20.561 26.293 1.00 30.14 122 LEU B O 1
ATOM 3453 N N . GLN B 1 123 ? -28.116 -20.418 27.883 1.00 30.83 123 GLN B N 1
ATOM 3454 C CA . GLN B 1 123 ? -29.152 -20.826 26.945 1.00 30.76 123 GLN B CA 1
ATOM 3455 C C . GLN B 1 123 ? -29.389 -19.770 25.876 1.00 33.37 123 GLN B C 1
ATOM 3456 O O . GLN B 1 123 ? -29.645 -20.113 24.713 1.00 29.68 123 GLN B O 1
ATOM 3470 N N . GLU B 1 124 ? -29.329 -18.484 26.251 1.00 29.93 124 GLU B N 1
ATOM 3471 C CA . GLU B 1 124 ? -29.468 -17.430 25.254 1.00 29.32 124 GLU B CA 1
ATOM 3472 C C . GLU B 1 124 ? -28.355 -17.508 24.218 1.00 28.47 124 GLU B C 1
ATOM 3473 O O . GLU B 1 124 ? -28.598 -17.338 23.017 1.00 28.50 124 GLU B O 1
ATOM 3485 N N . ARG B 1 125 ? -27.126 -17.776 24.663 1.00 28.45 125 ARG B N 1
ATOM 3486 C CA . ARG B 1 125 ? -26.014 -17.892 23.725 1.00 27.61 125 ARG B CA 1
ATOM 3487 C C . ARG B 1 125 ? -26.188 -19.106 22.828 1.00 29.78 125 ARG B C 1
ATOM 3488 O O . ARG B 1 125 ? -25.872 -19.055 21.631 1.00 27.20 125 ARG B O 1
ATOM 3509 N N . VAL B 1 126 ? -26.710 -20.203 23.388 1.00 28.25 126 VAL B N 1
ATOM 3510 C CA . VAL B 1 126 ? -26.965 -21.386 22.578 1.00 28.42 126 VAL B CA 1
ATOM 3511 C C . VAL B 1 126 ? -28.014 -21.075 21.522 1.00 31.33 126 VAL B C 1
ATOM 3512 O O . VAL B 1 126 ? -27.851 -21.422 20.345 1.00 28.15 126 VAL B O 1
ATOM 3525 N N . ASP B 1 127 ? -29.108 -20.410 21.929 1.00 28.61 127 ASP B N 1
ATOM 3526 C CA . ASP B 1 127 ? -30.151 -20.048 20.973 1.00 30.86 127 ASP B CA 1
ATOM 3527 C C . ASP B 1 127 ? -29.599 -19.134 19.885 1.00 29.21 127 ASP B C 1
ATOM 3528 O O . ASP B 1 127 ? -29.984 -19.240 18.710 1.00 29.51 127 ASP B O 1
ATOM 3537 N N . ILE B 1 128 ? -28.711 -18.212 20.262 1.00 28.34 128 ILE B N 1
ATOM 3538 C CA . ILE B 1 128 ? -28.090 -17.337 19.274 1.00 27.07 128 ILE B CA 1
ATOM 3539 C C . ILE B 1 128 ? -27.267 -18.157 18.288 1.00 26.86 128 ILE B C 1
ATOM 3540 O O . ILE B 1 128 ? -27.295 -17.913 17.076 1.00 29.88 128 ILE B O 1
ATOM 3556 N N . VAL B 1 129 ? -26.508 -19.130 18.787 1.00 26.91 129 VAL B N 1
ATOM 3557 C CA . VAL B 1 129 ? -25.750 -19.990 17.881 1.00 33.20 129 VAL B CA 1
ATOM 3558 C C . VAL B 1 129 ? -26.694 -20.746 16.946 1.00 30.30 129 VAL B C 1
ATOM 3559 O O . VAL B 1 129 ? -26.402 -20.941 15.756 1.00 27.44 129 VAL B O 1
ATOM 3572 N N . HIS B 1 130 ? -27.833 -21.201 17.474 1.00 27.79 130 HIS B N 1
ATOM 3573 C CA . HIS B 1 130 ? -28.797 -21.910 16.635 1.00 32.36 130 HIS B CA 1
ATOM 3574 C C . HIS B 1 130 ? -29.314 -21.000 15.525 1.00 31.90 130 HIS B C 1
ATOM 3575 O O . HIS B 1 130 ? -29.473 -21.426 14.377 1.00 36.15 130 HIS B O 1
ATOM 3590 N N . TYR B 1 131 ? -29.601 -19.741 15.856 1.00 30.38 131 TYR B N 1
ATOM 3591 C CA . TYR B 1 131 ? -30.028 -18.792 14.833 1.00 28.03 131 TYR B CA 1
ATOM 3592 C C . TYR B 1 131 ? -28.916 -18.527 13.816 1.00 32.02 131 TYR B C 1
ATOM 3593 O O . TYR B 1 131 ? -29.167 -18.476 12.607 1.00 34.77 131 TYR B O 1
ATOM 3611 N N . LEU B 1 132 ? -27.676 -18.363 14.286 1.00 30.20 132 LEU B N 1
ATOM 3612 C CA . LEU B 1 132 ? -26.568 -18.093 13.375 1.00 30.81 132 LEU B CA 1
ATOM 3613 C C . LEU B 1 132 ? -26.301 -19.264 12.437 1.00 33.23 132 LEU B C 1
ATOM 3614 O O . LEU B 1 132 ? -25.896 -19.058 11.286 1.00 33.18 132 LEU B O 1
ATOM 3630 N N . LYS B 1 133 ? -26.517 -20.498 12.906 1.00 29.25 133 LYS B N 1
ATOM 3631 C CA . LYS B 1 133 ? -26.322 -21.656 12.041 1.00 35.43 133 LYS B CA 1
ATOM 3632 C C . LYS B 1 133 ? -27.274 -21.646 10.851 1.00 39.39 133 LYS B C 1
ATOM 3633 O O . LYS B 1 133 ? -26.978 -22.272 9.828 1.00 37.15 133 LYS B O 1
ATOM 3652 N N . THR B 1 134 ? -28.398 -20.932 10.949 1.00 35.50 134 THR B N 1
ATOM 3653 C CA . THR B 1 134 ? -29.330 -20.841 9.836 1.00 34.27 134 THR B CA 1
ATOM 3654 C C . THR B 1 134 ? -28.966 -19.750 8.846 1.00 40.60 134 THR B C 1
ATOM 3655 O O . THR B 1 134 ? -29.553 -19.707 7.759 1.00 38.80 134 THR B O 1
ATOM 3666 N N . LEU B 1 135 ? -28.024 -18.871 9.194 1.00 40.09 135 LEU B N 1
ATOM 3667 C CA . LEU B 1 135 ? -27.529 -17.851 8.274 1.00 38.51 135 LEU B CA 1
ATOM 3668 C C . LEU B 1 135 ? -26.473 -18.493 7.377 1.00 42.23 135 LEU B C 1
ATOM 3669 O O . LEU B 1 135 ? -25.264 -18.394 7.602 1.00 45.90 135 LEU B O 1
ATOM 3685 N N . THR B 1 136 ? -26.947 -19.176 6.340 1.00 47.20 136 THR B N 1
ATOM 3686 C CA . THR B 1 136 ? -26.072 -19.927 5.447 1.00 53.65 136 THR B CA 1
ATOM 3687 C C . THR B 1 136 ? -26.719 -19.985 4.073 1.00 54.95 136 THR B C 1
ATOM 3688 O O . THR B 1 136 ? -27.941 -19.901 3.945 1.00 56.40 136 THR B O 1
ATOM 3699 N N . TYR B 1 137 ? -25.882 -20.128 3.046 1.00 53.88 137 TYR B N 1
ATOM 3700 C CA . TYR B 1 137 ? -26.350 -20.134 1.667 1.00 67.66 137 TYR B CA 1
ATOM 3701 C C . TYR B 1 137 ? -27.163 -21.372 1.306 1.00 78.16 137 TYR B C 1
ATOM 3702 O O . TYR B 1 137 ? -27.584 -21.488 0.149 1.00 76.72 137 TYR B O 1
ATOM 3720 N N . ASP B 1 138 ? -27.393 -22.288 2.249 1.00 91.48 138 ASP B N 1
ATOM 3721 C CA . ASP B 1 138 ? -28.115 -23.524 1.970 1.00 93.52 138 ASP B CA 1
ATOM 3722 C C . ASP B 1 138 ? -29.293 -23.782 2.898 1.00 88.78 138 ASP B C 1
ATOM 3723 O O . ASP B 1 138 ? -30.185 -24.550 2.524 1.00 90.39 138 ASP B O 1
ATOM 3732 N N . ASP B 1 139 ? -29.326 -23.188 4.083 1.00 68.52 139 ASP B N 1
ATOM 3733 C CA . ASP B 1 139 ? -30.487 -23.323 4.946 1.00 65.42 139 ASP B CA 1
ATOM 3734 C C . ASP B 1 139 ? -31.669 -22.580 4.331 1.00 65.83 139 ASP B C 1
ATOM 3735 O O . ASP B 1 139 ? -31.492 -21.499 3.759 1.00 62.96 139 ASP B O 1
ATOM 3744 N N . PRO B 1 140 ? -32.880 -23.139 4.412 1.00 65.11 140 PRO B N 1
ATOM 3745 C CA . PRO B 1 140 ? -34.039 -22.433 3.833 1.00 64.36 140 PRO B CA 1
ATOM 3746 C C . PRO B 1 140 ? -34.138 -20.981 4.268 1.00 60.52 140 PRO B C 1
ATOM 3747 O O . PRO B 1 140 ? -34.323 -20.095 3.424 1.00 65.72 140 PRO B O 1
ATOM 3758 N N . TYR B 1 141 ? -34.020 -20.711 5.570 1.00 62.19 141 TYR B N 1
ATOM 3759 C CA . TYR B 1 141 ? -34.084 -19.331 6.047 1.00 53.35 141 TYR B CA 1
ATOM 3760 C C . TYR B 1 141 ? -32.946 -18.503 5.467 1.00 54.93 141 TYR B C 1
ATOM 3761 O O . TYR B 1 141 ? -33.153 -17.373 5.008 1.00 59.00 141 TYR B O 1
ATOM 3779 N N . GLY B 1 142 ? -31.728 -19.050 5.478 1.00 56.75 142 GLY B N 1
ATOM 3780 C CA . GLY B 1 142 ? -30.609 -18.340 4.885 1.00 57.73 142 GLY B CA 1
ATOM 3781 C C . GLY B 1 142 ? -30.794 -18.069 3.407 1.00 57.83 142 GLY B C 1
ATOM 3782 O O . GLY B 1 142 ? -30.312 -17.058 2.891 1.00 57.20 142 GLY B O 1
ATOM 3786 N N . LYS B 1 143 ? -31.489 -18.964 2.705 1.00 58.60 143 LYS B N 1
ATOM 3787 C CA . LYS B 1 143 ? -31.787 -18.728 1.297 1.00 58.88 143 LYS B CA 1
ATOM 3788 C C . LYS B 1 143 ? -32.703 -17.524 1.123 1.00 58.07 143 LYS B C 1
ATOM 3789 O O . LYS B 1 143 ? -32.511 -16.720 0.204 1.00 60.50 143 LYS B O 1
ATOM 3808 N N . GLN B 1 144 ? -33.703 -17.383 1.996 1.00 60.31 144 GLN B N 1
ATOM 3809 C CA . GLN B 1 144 ? -34.606 -16.242 1.891 1.00 63.90 144 GLN B CA 1
ATOM 3810 C C . GLN B 1 144 ? -33.860 -14.934 2.135 1.00 57.47 144 GLN B C 1
ATOM 3811 O O . GLN B 1 144 ? -34.100 -13.933 1.447 1.00 58.09 144 GLN B O 1
ATOM 3825 N N . ILE B 1 145 ? -32.959 -14.919 3.122 1.00 59.61 145 ILE B N 1
ATOM 3826 C CA . ILE B 1 145 ? -32.153 -13.726 3.371 1.00 55.52 145 ILE B CA 1
ATOM 3827 C C . ILE B 1 145 ? -31.354 -13.365 2.123 1.00 57.32 145 ILE B C 1
ATOM 3828 O O . ILE B 1 145 ? -31.212 -12.187 1.773 1.00 59.63 145 ILE B O 1
ATOM 3844 N N . VAL B 1 146 ? -30.824 -14.374 1.428 1.00 56.17 146 VAL B N 1
ATOM 3845 C CA . VAL B 1 146 ? -30.093 -14.125 0.190 1.00 56.50 146 VAL B CA 1
ATOM 3846 C C . VAL B 1 146 ? -31.025 -13.529 -0.856 1.00 65.09 146 VAL B C 1
ATOM 3847 O O . VAL B 1 146 ? -30.739 -12.477 -1.440 1.00 71.16 146 VAL B O 1
ATOM 3860 N N . GLU B 1 147 ? -32.157 -14.198 -1.104 1.00 60.74 147 GLU B N 1
ATOM 3861 C CA . GLU B 1 147 ? -33.147 -13.691 -2.053 1.00 68.19 147 GLU B CA 1
ATOM 3862 C C . GLU B 1 147 ? -33.441 -12.212 -1.818 1.00 61.65 147 GLU B C 1
ATOM 3863 O O . GLU B 1 147 ? -33.413 -11.399 -2.750 1.00 66.66 147 GLU B O 1
ATOM 3869 N N . LYS B 1 148 ? -33.718 -11.846 -0.567 1.00 59.81 148 LYS B N 1
ATOM 3870 C CA . LYS B 1 148 ? -34.175 -10.493 -0.265 1.00 71.77 148 LYS B CA 1
ATOM 3871 C C . LYS B 1 148 ? -33.102 -9.454 -0.569 1.00 72.96 148 LYS B C 1
ATOM 3872 O O . LYS B 1 148 ? -33.373 -8.444 -1.230 1.00 75.11 148 LYS B O 1
ATOM 3878 N N . TYR B 1 149 ? -31.876 -9.688 -0.105 1.00 70.39 149 TYR B N 1
ATOM 3879 C CA . TYR B 1 149 ? -30.860 -8.646 -0.105 1.00 74.33 149 TYR B CA 1
ATOM 3880 C C . TYR B 1 149 ? -30.182 -8.444 -1.454 1.00 77.73 149 TYR B C 1
ATOM 3881 O O . TYR B 1 149 ? -29.393 -7.503 -1.588 1.00 81.31 149 TYR B O 1
ATOM 3890 N N . THR B 1 150 ? -30.459 -9.282 -2.449 1.00 73.44 150 THR B N 1
ATOM 3891 C CA . THR B 1 150 ? -29.903 -9.056 -3.779 1.00 74.10 150 THR B CA 1
ATOM 3892 C C . THR B 1 150 ? -30.630 -7.907 -4.474 1.00 80.57 150 THR B C 1
ATOM 3893 O O . THR B 1 150 ? -30.045 -6.851 -4.721 1.00 86.31 150 THR B O 1
#

Radius of gyration: 19.35 Å; Cα contacts (8 Å, |Δi|>4): 451; chains: 2; bounding box: 46×54×36 Å

B-factor: mean 52.9, std 24.65, range [23.93, 155.7]

Solvent-accessible surface area: 14723 Å² total; per-residue (Å²): 153,128,26,42,119,31,59,119,108,116,0,55,127,19,0,106,124,62,19,64,69,31,44,16,5,12,24,67,106,95,9,30,18,17,1,163,57,10,66,14,39,1,25,4,55,5,51,84,40,68,2,25,8,21,41,8,73,16,37,99,119,104,34,109,127,96,148,70,75,23,50,64,23,52,23,78,26,10,14,95,68,14,93,58,14,55,90,2,6,70,86,79,29,55,110,36,63,118,26,18,104,79,92,86,44,10,1,4,1,0,40,5,6,73,10,0,27,105,134,39,101,59,0,115,89,14,35,96,141,134,147,164,123,29,40,117,31,75,103,90,82,0,47,138,8,0,112,144,61,19,61,72,30,46,15,12,11,30,66,102,84,11,33,51,14,8,153,86,7,63,11,40,0,26,3,54,3,44,86,48,62,2,34,8,24,37,9,76,51,68,129,186,36,27,125,116,107,161,129,54,56,32,60,23,50,24,64,26,10,11,101,70,14,88,56,9,71,94,4,5,71,83,74,30,56,108,25,71,130,27,14,95,79,95,83,59,11,1,7,2,0,43,6,6,78,12,0,31,107,117,34,98,73,0,116,99,16,39,114,158,98,142

InterPro domains:
  IPR002327 Cytochrome c, class IA/ IB [PTHR11961] (21-137)
  IPR009056 Cytochrome c-like domain [PF00034] (29-135)
  IPR009056 Cytochrome c-like domain [PS51007] (25-136)
  IPR036909 Cytochrome c-like domain superfamily [G3DSA:1.10.760.10] (25-137)
  IPR036909 Cytochrome c-like domain superfamily [SSF46626] (24-136)

Organism: Plasmodium falciparum (isolate 3D7) (NCBI:txid36329)

Nearest PDB structures (foldseek):
  7txe-assembly1_B  TM=1.008E+00  e=8.577E-26  Plasmodium falciparum 3D7
  7u2v-assembly1_A  TM=9.930E-01  e=3.181E-18  Plasmodium falciparum 3D7
  7u2v-assembly1_B  TM=1.004E+00  e=1.952E-17  Plasmodium falciparum 3D7
  1c2r-assembly2_B  TM=4.990E-01  e=1.767E-03  Rhodobacter capsulatus
  7txe-assembly1_B  TM=9.875E-01  e=2.255E-23  Plasmodium falciparum 3D7